Protein AF-A0A7K3GM81-F1 (afdb_monomer)

Sequence (355 aa):
MLLASPMRELDQLVAGSDPLDAARDAPRLPALNRAGDIAGLERLARTWHGRVAANVRDTVTAGAALRDLGFALASLERHGVDLRRVPGAEETLLRLGALTGEVPRDSVYTYALRNPENAVRSFTELPEEALFIREVRTAGVALRPAVDALLEALPLTAEDPGLPELLAEATRGFTVFAQSLLAVKRAITPQTFSGELRPYFPPMTVGGQVLYAPGGAQMTPLLVDILLIRPEPGDQAEEWYEGYLRENLPYLPAAYRAASDRARRHRPLLPRLVDEATAHSPVRPTAGRALAGLRSLMRELLRFRLPHLQLAKANMNIRPDGSLGSGGYTTDSLDHLAELTLARHRLLSGATTEK

Nearest PDB structures (foldseek):
  2x68-assembly1_A  TM=9.213E-01  e=4.212E-21  Pseudomonas fluorescens
  2v7i-assembly1_A  TM=9.265E-01  e=5.182E-20  Pseudomonas fluorescens
  2x66-assembly1_A  TM=9.133E-01  e=1.818E-19  Pseudomonas fluorescens
  2nwb-assembly1_B  TM=8.252E-01  e=4.527E-10  Shewanella oneidensis MR-1
  2nwb-assembly1_A-2  TM=7.356E-01  e=2.693E-10  Shewanella oneidensis MR-1

Solvent-accessible surface area (backbone atoms only — not com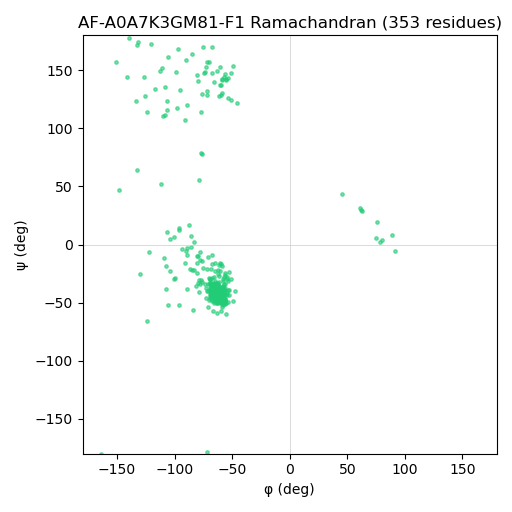parable to full-atom values): 18556 Å² total; per-residue (Å²): 135,77,52,39,64,63,51,49,51,52,30,49,51,14,25,75,37,61,52,45,64,42,70,82,55,40,80,50,43,20,59,34,55,75,67,64,35,59,71,56,42,51,52,51,39,46,56,38,55,70,30,41,83,82,47,47,84,46,43,45,34,21,44,23,44,32,27,57,50,27,58,36,37,28,49,34,43,51,74,74,36,63,54,71,79,38,82,68,43,56,64,46,30,48,52,31,12,64,53,48,55,36,54,52,54,39,35,48,50,31,60,22,56,27,33,28,89,94,56,60,68,49,73,56,88,49,68,59,56,59,47,46,35,49,33,51,25,55,22,57,60,37,38,30,57,15,48,35,26,51,62,66,42,64,86,56,56,29,60,42,84,62,46,36,58,30,35,46,45,27,27,55,13,36,44,49,31,24,50,28,52,53,52,45,64,73,70,46,49,48,64,53,42,55,68,68,49,48,51,57,29,48,65,45,76,48,95,91,38,84,41,54,21,47,28,80,72,42,38,72,66,54,56,48,39,52,44,34,61,47,69,52,97,89,39,93,58,32,70,61,50,55,51,55,44,69,71,30,47,58,59,31,55,53,72,57,42,56,48,44,63,57,41,69,76,47,80,29,43,50,66,51,36,49,52,58,24,61,74,38,88,75,45,46,74,52,19,45,45,32,53,52,24,51,52,53,32,50,49,31,50,48,60,30,48,55,56,47,44,53,51,51,47,56,34,50,74,79,46,66,88,89,60,60,46,36,60,69,39,58,65,62,66,48,49,54,53,43,52,47,52,51,51,52,50,50,56,56,65,68,64,65,75,75,134

Structure (mmCIF, N/CA/C/O backbone):
data_AF-A0A7K3GM81-F1
#
_entry.id   AF-A0A7K3GM81-F1
#
loop_
_atom_site.group_PDB
_atom_site.id
_atom_site.type_symbol
_atom_site.label_atom_id
_atom_site.label_alt_id
_atom_site.label_comp_id
_atom_site.label_asym_id
_atom_site.label_entity_id
_atom_site.label_seq_id
_atom_site.pd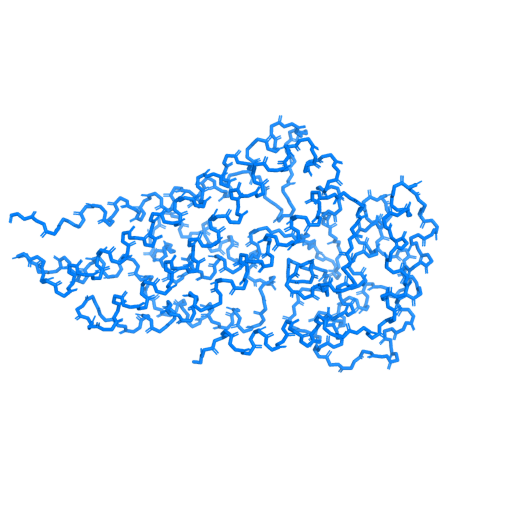bx_PDB_ins_code
_atom_site.Cartn_x
_atom_site.Cartn_y
_atom_site.Cartn_z
_atom_site.occupancy
_atom_site.B_iso_or_equiv
_atom_site.auth_seq_id
_atom_site.auth_comp_id
_atom_site.auth_asym_id
_atom_site.auth_atom_id
_atom_site.pdbx_PDB_model_num
ATOM 1 N N . MET A 1 1 ? 2.510 -9.221 19.943 1.00 66.38 1 MET A N 1
ATOM 2 C CA . MET A 1 1 ? 3.788 -8.892 19.286 1.00 66.38 1 MET A CA 1
ATOM 3 C C . MET A 1 1 ? 3.623 -7.573 18.558 1.00 66.38 1 MET A C 1
ATOM 5 O O . MET A 1 1 ? 2.648 -7.446 17.818 1.00 66.38 1 MET A O 1
ATOM 9 N N . LEU A 1 2 ? 4.511 -6.621 18.842 1.00 86.12 2 LEU A N 1
ATOM 10 C CA . LEU A 1 2 ? 4.605 -5.330 18.160 1.00 86.12 2 LEU A CA 1
ATOM 11 C C . LEU A 1 2 ? 5.343 -5.519 16.832 1.00 86.12 2 LEU A C 1
ATOM 13 O O . LEU A 1 2 ? 6.277 -6.318 16.750 1.00 86.12 2 LEU A O 1
ATOM 17 N N . LEU A 1 3 ? 4.894 -4.834 15.791 1.00 91.50 3 LEU A N 1
ATOM 18 C CA . LEU A 1 3 ? 5.327 -5.014 14.410 1.00 91.50 3 LEU A CA 1
ATOM 19 C C . LEU A 1 3 ? 6.262 -3.892 13.962 1.00 91.50 3 LEU A C 1
ATOM 21 O O . LEU A 1 3 ? 7.038 -4.093 13.031 1.00 91.50 3 LEU A O 1
ATOM 25 N N . ALA A 1 4 ? 6.225 -2.721 14.601 1.00 89.25 4 ALA A N 1
ATOM 26 C CA . ALA A 1 4 ? 6.935 -1.541 14.127 1.00 89.25 4 ALA A CA 1
ATOM 27 C C . ALA A 1 4 ? 8.455 -1.733 14.071 1.00 89.25 4 ALA A C 1
ATOM 29 O O . ALA A 1 4 ? 9.073 -1.354 13.074 1.00 89.25 4 ALA A O 1
ATOM 30 N N . SER A 1 5 ? 9.049 -2.332 15.108 1.00 93.12 5 SER A N 1
ATOM 31 C CA . SER A 1 5 ? 10.491 -2.606 15.167 1.00 93.12 5 SER A CA 1
ATOM 32 C C . SER A 1 5 ? 10.939 -3.648 14.132 1.00 93.12 5 SER A C 1
ATOM 34 O O . SER A 1 5 ? 11.756 -3.291 13.283 1.00 93.12 5 SER A O 1
ATOM 36 N N . PRO A 1 6 ? 10.389 -4.883 14.101 1.00 93.62 6 PRO A N 1
ATOM 37 C CA . PRO A 1 6 ? 10.821 -5.883 13.121 1.00 93.62 6 PRO A CA 1
ATOM 38 C C . PRO A 1 6 ? 10.542 -5.459 11.671 1.00 93.62 6 PRO A C 1
ATOM 40 O O . PRO A 1 6 ? 11.342 -5.742 10.786 1.00 93.62 6 PRO A O 1
ATOM 43 N N . MET A 1 7 ? 9.454 -4.722 11.407 1.00 94.88 7 MET A N 1
ATOM 44 C CA . MET A 1 7 ? 9.199 -4.183 10.065 1.00 94.88 7 MET A CA 1
ATOM 45 C C . MET A 1 7 ? 10.192 -3.091 9.673 1.00 94.88 7 MET A C 1
ATOM 47 O O . MET A 1 7 ? 10.605 -3.025 8.518 1.00 94.88 7 MET A O 1
ATOM 51 N N . ARG A 1 8 ? 10.591 -2.231 10.618 1.00 95.50 8 ARG A N 1
ATOM 52 C CA . ARG A 1 8 ? 11.634 -1.228 10.375 1.00 95.50 8 ARG A CA 1
ATOM 53 C C . ARG A 1 8 ? 12.959 -1.896 10.037 1.00 95.50 8 ARG A C 1
ATOM 55 O O . ARG A 1 8 ? 13.584 -1.491 9.064 1.00 95.50 8 ARG A O 1
ATOM 62 N N . GLU A 1 9 ? 13.350 -2.886 10.827 1.00 97.12 9 GLU A N 1
ATOM 63 C CA . GLU A 1 9 ? 14.587 -3.633 10.628 1.00 97.12 9 GLU A CA 1
ATOM 64 C C . GLU A 1 9 ? 14.595 -4.330 9.265 1.00 97.12 9 GLU A C 1
ATOM 66 O O . GLU A 1 9 ? 15.518 -4.115 8.483 1.00 97.12 9 GLU A O 1
ATOM 71 N N . LEU A 1 10 ? 13.532 -5.069 8.923 1.00 96.50 10 LEU A N 1
ATOM 72 C CA . LEU A 1 10 ? 13.406 -5.711 7.613 1.00 96.50 10 LEU A CA 1
ATOM 73 C C . LEU A 1 10 ? 13.523 -4.697 6.470 1.00 96.50 10 LEU A C 1
ATOM 75 O O . LEU A 1 10 ? 14.288 -4.916 5.531 1.00 96.50 10 LEU A O 1
ATOM 79 N N . ASP A 1 11 ? 12.790 -3.584 6.542 1.00 97.31 11 ASP A N 1
ATOM 80 C CA . ASP A 1 11 ? 12.798 -2.598 5.464 1.00 97.31 11 ASP A CA 1
ATOM 81 C C . ASP A 1 11 ? 14.179 -1.937 5.301 1.00 97.31 11 ASP A C 1
ATOM 83 O O . ASP A 1 11 ? 14.624 -1.727 4.173 1.00 97.31 11 ASP A O 1
ATOM 87 N N . GLN A 1 12 ? 14.888 -1.675 6.405 1.00 97.69 12 GLN A N 1
ATOM 88 C CA . GLN A 1 12 ? 16.253 -1.138 6.392 1.00 97.69 12 GLN A CA 1
ATOM 89 C C . GLN A 1 12 ? 17.271 -2.143 5.846 1.00 97.69 12 GLN A C 1
ATOM 91 O O . GLN A 1 12 ? 18.110 -1.769 5.027 1.00 97.69 12 GLN A O 1
ATOM 96 N N . LEU A 1 13 ? 17.183 -3.411 6.254 1.00 98.44 13 LEU A N 1
ATOM 97 C CA . LEU A 1 13 ? 18.054 -4.475 5.755 1.00 98.44 13 LEU A CA 1
ATOM 98 C C . LEU A 1 13 ? 17.871 -4.680 4.248 1.00 98.44 13 LEU A C 1
ATOM 100 O O . LEU A 1 13 ? 18.857 -4.770 3.519 1.00 98.44 13 LEU A O 1
ATOM 104 N N . VAL A 1 14 ? 16.626 -4.698 3.759 1.00 98.62 14 VAL A N 1
ATOM 105 C CA . VAL A 1 14 ? 16.347 -4.820 2.319 1.00 98.62 14 VAL A CA 1
ATOM 106 C C . VAL A 1 14 ? 16.820 -3.579 1.559 1.00 98.62 14 VAL A C 1
ATOM 108 O O . VAL A 1 14 ? 17.441 -3.707 0.502 1.00 98.62 14 VAL A O 1
ATOM 111 N N . ALA A 1 15 ? 16.569 -2.375 2.083 1.00 98.38 15 ALA A N 1
ATOM 112 C CA . ALA A 1 15 ? 17.038 -1.136 1.463 1.00 98.38 15 ALA A CA 1
ATOM 113 C C . ALA A 1 15 ? 18.571 -1.081 1.367 1.00 98.38 15 ALA A C 1
ATOM 115 O O . ALA A 1 15 ? 19.095 -0.654 0.343 1.00 98.38 15 ALA A O 1
ATOM 116 N N . GLY A 1 16 ? 19.283 -1.554 2.395 1.00 98.06 16 GLY A N 1
ATOM 117 C CA . GLY A 1 16 ? 20.746 -1.615 2.429 1.00 98.06 16 GLY A CA 1
ATOM 118 C C . GLY A 1 16 ? 21.369 -2.774 1.641 1.00 98.06 16 GLY A C 1
ATOM 119 O O . GLY A 1 16 ? 22.590 -2.830 1.520 1.00 98.06 16 GLY A O 1
ATOM 120 N N . SER A 1 17 ? 20.564 -3.697 1.108 1.00 98.44 17 SER A N 1
ATOM 121 C CA . SER A 1 17 ? 21.042 -4.855 0.350 1.00 98.44 17 SER A CA 1
ATOM 122 C C . SER A 1 17 ? 21.019 -4.588 -1.160 1.00 98.44 17 SER A C 1
ATOM 124 O O . SER A 1 17 ? 20.021 -4.113 -1.714 1.00 98.44 17 SER A O 1
ATOM 126 N N . ASP A 1 18 ? 22.119 -4.928 -1.839 1.00 98.50 18 ASP A N 1
ATOM 127 C CA . ASP A 1 18 ? 22.263 -4.839 -3.298 1.00 98.50 18 ASP A CA 1
ATOM 128 C C . ASP A 1 18 ? 22.870 -6.129 -3.892 1.00 98.50 18 ASP A C 1
ATOM 130 O O . ASP A 1 18 ? 23.980 -6.126 -4.430 1.00 98.50 18 ASP A O 1
ATOM 134 N N . PRO A 1 19 ? 22.170 -7.276 -3.785 1.00 98.50 19 PRO A N 1
ATOM 135 C CA . PRO A 1 19 ? 22.706 -8.573 -4.204 1.00 98.50 19 PRO A CA 1
ATOM 136 C C . PRO A 1 19 ? 22.893 -8.668 -5.722 1.00 98.50 19 PRO A C 1
ATOM 138 O O . PRO A 1 19 ? 23.588 -9.561 -6.209 1.00 98.50 19 PRO A O 1
ATOM 141 N N . LEU A 1 20 ? 22.265 -7.772 -6.484 1.00 98.38 20 LEU A N 1
ATOM 142 C CA . LEU A 1 20 ? 22.356 -7.741 -7.936 1.00 98.38 20 LEU A CA 1
ATOM 143 C C . LEU A 1 20 ? 23.335 -6.677 -8.430 1.00 98.38 20 LEU A C 1
ATOM 145 O O . LEU A 1 20 ? 23.398 -6.505 -9.643 1.00 98.38 20 LEU A O 1
ATOM 149 N N . ASP A 1 21 ? 24.084 -5.987 -7.553 1.00 97.38 21 ASP A N 1
ATOM 150 C CA . ASP A 1 21 ? 24.961 -4.853 -7.912 1.00 97.38 21 ASP A CA 1
ATOM 151 C C . ASP A 1 21 ? 24.232 -3.882 -8.867 1.00 97.38 21 ASP A C 1
ATOM 153 O O . ASP A 1 21 ? 24.718 -3.481 -9.929 1.00 97.38 21 ASP A O 1
ATOM 157 N N . ALA A 1 22 ? 22.968 -3.614 -8.536 1.00 97.12 22 ALA A N 1
ATOM 158 C CA . ALA A 1 22 ? 22.058 -2.828 -9.342 1.00 97.12 22 ALA A CA 1
ATOM 159 C C . ALA A 1 22 ? 22.260 -1.332 -9.103 1.00 97.12 22 ALA A C 1
ATOM 161 O O . ALA A 1 22 ? 21.970 -0.560 -10.009 1.00 97.12 22 ALA A O 1
ATOM 162 N N . ALA A 1 23 ? 22.829 -0.898 -7.971 1.00 96.81 23 ALA A N 1
ATOM 163 C CA . ALA A 1 23 ? 23.124 0.517 -7.724 1.00 96.81 23 ALA A CA 1
ATOM 164 C C . ALA A 1 23 ? 24.052 1.109 -8.796 1.00 96.81 23 ALA A C 1
ATOM 166 O O . ALA A 1 23 ? 23.924 2.280 -9.147 1.00 96.81 23 ALA A O 1
ATOM 167 N N . ARG A 1 24 ? 24.941 0.283 -9.359 1.00 95.50 24 ARG A N 1
ATOM 168 C CA . ARG A 1 24 ? 25.845 0.674 -10.442 1.00 95.50 24 ARG A CA 1
ATOM 169 C C . ARG A 1 24 ? 25.115 1.023 -11.740 1.00 95.50 24 ARG A C 1
ATOM 171 O O . ARG A 1 24 ? 25.518 1.946 -12.440 1.00 95.50 24 ARG A O 1
ATOM 178 N N . ASP A 1 25 ? 24.071 0.271 -12.080 1.00 94.44 25 ASP A N 1
ATOM 179 C CA . ASP A 1 25 ? 23.397 0.357 -13.380 1.00 94.44 25 ASP A CA 1
ATOM 180 C C . ASP A 1 25 ? 22.004 1.019 -13.307 1.00 94.44 25 ASP A C 1
ATOM 182 O O . ASP A 1 25 ? 21.510 1.510 -14.321 1.00 94.44 25 ASP A O 1
ATOM 186 N N . ALA A 1 26 ? 21.385 1.099 -12.124 1.00 94.56 26 ALA A N 1
ATOM 187 C CA . ALA A 1 26 ? 20.057 1.677 -11.902 1.00 94.56 26 ALA A CA 1
ATOM 188 C C . ALA A 1 26 ? 19.910 3.130 -12.392 1.00 94.56 26 ALA A C 1
ATOM 190 O O . ALA A 1 26 ? 18.871 3.421 -12.987 1.00 94.56 26 ALA A O 1
ATOM 191 N N . PRO A 1 27 ? 20.917 4.026 -12.272 1.00 96.12 27 PRO A N 1
ATOM 192 C CA . PRO A 1 27 ? 20.822 5.382 -12.825 1.00 96.12 27 PRO A CA 1
ATOM 193 C C . PRO A 1 27 ? 20.604 5.434 -14.345 1.00 96.12 27 PRO A C 1
ATOM 195 O O . PRO A 1 27 ? 20.202 6.463 -14.876 1.00 96.12 27 PRO A O 1
ATOM 198 N N . ARG A 1 28 ? 20.856 4.336 -15.068 1.00 96.81 28 ARG A N 1
ATOM 199 C CA . ARG A 1 28 ? 20.640 4.252 -16.520 1.00 96.81 28 ARG A CA 1
ATOM 200 C C . ARG A 1 28 ? 19.177 3.985 -16.874 1.00 96.81 28 ARG A C 1
ATOM 202 O O . ARG A 1 28 ? 18.766 4.311 -17.986 1.00 96.81 28 ARG A O 1
ATOM 209 N N . LEU A 1 29 ? 18.407 3.385 -15.961 1.00 98.00 29 LEU A N 1
ATOM 210 C CA . LEU A 1 29 ? 17.037 2.933 -16.213 1.00 98.00 29 LEU A CA 1
ATOM 211 C C . LEU A 1 29 ? 16.120 4.071 -16.704 1.00 98.00 29 LEU A C 1
ATOM 213 O O . LEU A 1 29 ? 15.495 3.886 -17.749 1.00 98.00 29 LEU A O 1
ATOM 217 N N . PRO A 1 30 ? 16.098 5.265 -16.076 1.00 98.56 30 PRO A N 1
ATOM 218 C CA . PRO A 1 30 ? 15.291 6.378 -16.570 1.00 98.56 30 PRO A CA 1
ATOM 219 C C . PRO A 1 30 ? 15.600 6.818 -18.003 1.00 98.56 30 PRO A C 1
ATOM 221 O O . PRO A 1 30 ? 14.687 7.082 -18.788 1.00 98.56 30 PRO A O 1
ATOM 224 N N . ALA A 1 31 ? 16.881 6.866 -18.375 1.00 98.38 31 ALA A N 1
ATOM 225 C CA . ALA A 1 31 ? 17.292 7.258 -19.719 1.00 98.38 31 ALA A CA 1
ATOM 226 C C . ALA A 1 31 ? 16.869 6.221 -20.771 1.00 98.38 31 ALA A C 1
ATOM 228 O O . ALA A 1 31 ? 16.369 6.600 -21.831 1.00 98.38 31 ALA A O 1
ATOM 229 N N . LEU A 1 32 ? 17.011 4.925 -20.462 1.00 98.69 32 LEU A N 1
ATOM 230 C CA . LEU A 1 32 ? 16.528 3.832 -21.317 1.00 98.69 32 LEU A CA 1
ATOM 231 C C . LEU A 1 32 ? 15.012 3.915 -21.516 1.00 98.69 32 LEU A C 1
ATOM 233 O O . LEU A 1 32 ? 14.513 3.789 -22.633 1.00 98.69 32 LEU A O 1
ATOM 237 N N . ASN A 1 33 ? 14.293 4.190 -20.431 1.00 98.75 33 ASN A N 1
ATOM 238 C CA . ASN A 1 33 ? 12.849 4.330 -20.420 1.00 98.75 33 ASN A CA 1
ATOM 239 C C . ASN A 1 33 ? 12.350 5.501 -21.265 1.00 98.75 33 ASN A C 1
ATOM 241 O O . ASN A 1 33 ? 11.463 5.320 -22.098 1.00 98.75 33 ASN A O 1
ATOM 245 N N . ARG A 1 34 ? 12.958 6.681 -21.111 1.00 98.25 34 ARG A N 1
ATOM 246 C CA . ARG A 1 34 ? 12.650 7.855 -21.938 1.00 98.25 34 ARG A CA 1
ATOM 247 C C . ARG A 1 34 ? 12.912 7.598 -23.424 1.00 98.25 34 ARG A C 1
ATOM 249 O O . ARG A 1 34 ? 12.152 8.074 -24.259 1.00 98.25 34 ARG A O 1
ATOM 256 N N . ALA A 1 35 ? 13.976 6.866 -23.749 1.00 98.19 35 ALA A N 1
ATOM 257 C CA . ALA A 1 35 ? 14.335 6.549 -25.129 1.00 98.19 35 ALA A CA 1
ATOM 258 C C . ALA A 1 35 ? 13.489 5.421 -25.748 1.00 98.19 35 ALA A C 1
ATOM 260 O O . ALA A 1 35 ? 13.563 5.215 -26.957 1.00 98.19 35 ALA A O 1
ATOM 261 N N . GLY A 1 36 ? 12.728 4.667 -24.945 1.00 97.88 36 GLY A N 1
ATOM 262 C CA . GLY A 1 36 ? 12.087 3.434 -25.410 1.00 97.88 36 GLY A CA 1
ATOM 263 C C . GLY A 1 36 ? 13.097 2.370 -25.855 1.00 97.88 36 GLY A C 1
ATOM 264 O O . GLY A 1 36 ? 12.798 1.576 -26.746 1.00 97.88 36 GLY A O 1
ATOM 265 N N . ASP A 1 37 ? 14.305 2.354 -25.274 1.00 98.69 37 ASP A N 1
ATOM 266 C CA . ASP A 1 37 ? 15.362 1.399 -25.634 1.00 98.69 37 ASP A CA 1
ATOM 267 C C . ASP A 1 37 ? 15.074 0.016 -25.031 1.00 98.69 37 ASP A C 1
ATOM 269 O O . ASP A 1 37 ? 15.668 -0.397 -24.032 1.00 98.69 37 ASP A O 1
ATOM 273 N N . ILE A 1 38 ? 14.151 -0.713 -25.664 1.00 98.50 38 ILE A N 1
ATOM 274 C CA . ILE A 1 38 ? 13.762 -2.079 -25.290 1.00 98.50 38 ILE A CA 1
ATOM 275 C C . ILE A 1 38 ? 14.988 -2.992 -25.193 1.00 98.50 38 ILE A C 1
ATOM 277 O O . ILE A 1 38 ? 15.129 -3.741 -24.229 1.00 98.50 38 ILE A O 1
ATOM 281 N N . ALA A 1 39 ? 15.915 -2.911 -26.151 1.00 98.25 39 ALA A N 1
ATOM 282 C CA . ALA A 1 39 ? 17.101 -3.759 -26.153 1.00 98.25 39 ALA A CA 1
ATOM 283 C C . ALA A 1 39 ? 18.017 -3.446 -24.955 1.00 98.25 39 ALA A C 1
ATOM 285 O O . ALA A 1 39 ? 18.610 -4.350 -24.363 1.00 98.25 39 ALA A O 1
ATOM 286 N N . GLY A 1 40 ? 18.142 -2.173 -24.580 1.00 98.44 40 GLY A N 1
ATOM 287 C CA . GLY A 1 40 ? 18.838 -1.737 -23.373 1.00 98.44 40 GLY A CA 1
ATOM 288 C C . GLY A 1 40 ? 18.175 -2.226 -22.091 1.00 98.44 40 GLY A C 1
ATOM 289 O O . GLY A 1 40 ? 18.875 -2.742 -21.216 1.00 98.44 40 GLY A O 1
ATOM 290 N N . LEU A 1 41 ? 16.848 -2.133 -22.003 1.00 98.56 41 LEU A N 1
ATOM 291 C CA . LEU A 1 41 ? 16.067 -2.635 -20.871 1.00 98.56 41 LEU A CA 1
ATOM 292 C C . LEU A 1 41 ? 16.199 -4.157 -20.719 1.00 98.56 41 LEU A C 1
ATOM 294 O O . LEU A 1 41 ? 16.468 -4.638 -19.620 1.00 98.56 41 LEU A O 1
ATOM 298 N N . GLU A 1 42 ? 16.113 -4.919 -21.813 1.00 98.38 42 GLU A N 1
ATOM 299 C CA . GLU A 1 42 ? 16.309 -6.373 -21.789 1.00 98.38 42 GLU A CA 1
ATOM 300 C C . GLU A 1 42 ? 17.730 -6.747 -21.346 1.00 98.38 42 GLU A C 1
ATOM 302 O O . GLU A 1 42 ? 17.906 -7.660 -20.536 1.00 98.38 42 GLU A O 1
ATOM 307 N N . ARG A 1 43 ? 18.761 -6.042 -21.839 1.00 98.25 43 ARG A N 1
ATOM 308 C CA . ARG A 1 43 ? 20.154 -6.257 -21.403 1.00 98.25 43 ARG A CA 1
ATOM 309 C C . ARG A 1 43 ? 20.326 -5.979 -19.913 1.00 98.25 43 ARG A C 1
ATOM 311 O O . ARG A 1 43 ? 21.010 -6.747 -19.232 1.00 98.25 43 ARG A O 1
ATOM 318 N N . LEU A 1 44 ? 19.716 -4.908 -19.405 1.00 98.25 44 LEU A N 1
ATOM 319 C CA . LEU A 1 44 ? 19.750 -4.565 -17.986 1.00 98.25 44 LEU A CA 1
ATOM 320 C C . LEU A 1 44 ? 19.059 -5.647 -17.144 1.00 98.25 44 LEU A C 1
ATOM 322 O O . LEU A 1 44 ? 19.671 -6.186 -16.222 1.00 98.25 44 LEU A O 1
ATOM 326 N N . ALA A 1 45 ? 17.840 -6.038 -17.523 1.00 98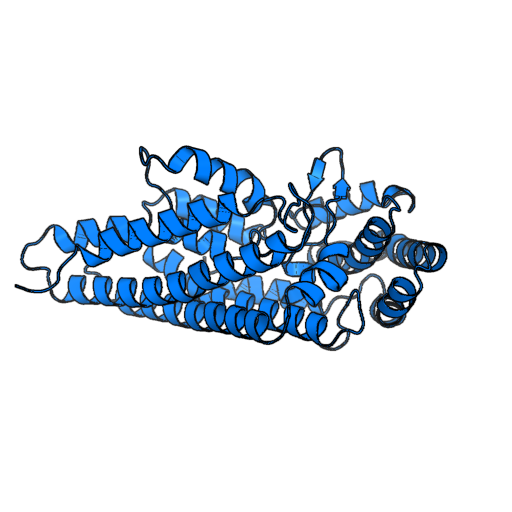.38 45 ALA A N 1
ATOM 327 C CA . ALA A 1 45 ? 17.072 -7.074 -16.841 1.00 98.38 45 ALA A CA 1
ATOM 328 C C . ALA A 1 45 ? 17.813 -8.422 -16.814 1.00 98.38 45 ALA A C 1
ATOM 330 O O . ALA A 1 45 ? 17.916 -9.042 -15.759 1.00 98.38 45 ALA A O 1
ATOM 331 N N . ARG A 1 46 ? 18.407 -8.847 -17.940 1.00 98.38 46 ARG A N 1
ATOM 332 C CA . ARG A 1 46 ? 19.234 -10.068 -18.025 1.00 98.38 46 ARG A CA 1
ATOM 333 C C . ARG A 1 46 ? 20.484 -9.991 -17.150 1.00 98.38 46 ARG A C 1
ATOM 335 O O . ARG A 1 46 ? 20.855 -10.985 -16.535 1.00 98.38 46 ARG A O 1
ATOM 342 N N . THR A 1 47 ? 21.124 -8.823 -17.078 1.00 98.06 47 THR A N 1
ATOM 343 C CA . THR A 1 47 ? 22.312 -8.613 -16.235 1.00 98.06 47 THR A CA 1
ATOM 344 C C . THR A 1 47 ? 21.975 -8.800 -14.758 1.00 98.06 47 THR A C 1
ATOM 346 O O . THR A 1 47 ? 22.685 -9.513 -14.051 1.00 98.06 47 THR A O 1
ATOM 349 N N . TRP A 1 48 ? 20.881 -8.195 -14.291 1.00 98.31 48 TRP A N 1
ATOM 350 C CA . TRP A 1 48 ? 20.425 -8.338 -12.907 1.00 98.31 48 TRP A CA 1
ATOM 351 C C . TRP A 1 48 ? 19.918 -9.751 -12.621 1.00 98.31 48 TRP A C 1
ATOM 353 O O . TRP A 1 48 ? 20.315 -10.354 -11.626 1.00 98.31 48 TRP A O 1
ATOM 363 N N . HIS A 1 49 ? 19.123 -10.326 -13.524 1.00 98.56 49 HIS A N 1
ATOM 364 C CA . HIS A 1 49 ? 18.617 -11.696 -13.413 1.00 98.56 49 HIS A CA 1
ATOM 365 C C . HIS A 1 49 ? 19.750 -12.724 -13.294 1.00 98.56 49 HIS A C 1
ATOM 367 O O . HIS A 1 49 ? 19.726 -13.562 -12.391 1.00 98.56 49 HIS A O 1
ATOM 373 N N . GLY A 1 50 ? 20.803 -12.595 -14.107 1.00 98.12 50 GLY A N 1
ATOM 374 C CA . GLY A 1 50 ? 21.958 -13.498 -14.093 1.00 98.12 50 GLY A CA 1
ATOM 375 C C . GLY A 1 50 ? 22.731 -13.541 -12.768 1.00 98.12 50 GLY A C 1
ATOM 376 O O . GLY A 1 50 ? 23.486 -14.482 -12.532 1.00 98.12 50 GLY A O 1
ATOM 377 N N . ARG A 1 51 ? 22.535 -12.563 -11.873 1.00 98.31 51 ARG A N 1
ATOM 378 C CA . ARG A 1 51 ? 23.185 -12.499 -10.548 1.00 98.31 51 ARG A CA 1
ATOM 379 C C . ARG A 1 51 ? 22.373 -13.174 -9.443 1.00 98.31 51 ARG A C 1
ATOM 381 O O . ARG A 1 51 ? 22.916 -13.487 -8.384 1.00 98.31 51 ARG A O 1
ATOM 388 N N . VAL A 1 52 ? 21.090 -13.449 -9.682 1.00 98.38 52 VAL A N 1
ATOM 389 C CA . VAL A 1 52 ? 20.166 -13.943 -8.650 1.00 98.38 52 VAL A CA 1
ATOM 390 C C . VAL A 1 52 ? 20.601 -15.294 -8.086 1.00 98.38 52 VAL A C 1
ATOM 392 O O . VAL A 1 52 ? 20.626 -15.475 -6.869 1.00 98.38 52 VAL A O 1
ATOM 395 N N . ALA A 1 53 ? 20.958 -16.249 -8.949 1.00 97.44 53 ALA A N 1
ATOM 396 C CA . ALA A 1 53 ? 21.284 -17.614 -8.526 1.00 97.44 53 ALA A CA 1
ATOM 397 C C . ALA A 1 53 ? 22.502 -17.676 -7.586 1.00 97.44 53 ALA A C 1
ATOM 399 O O . ALA A 1 53 ? 22.539 -18.493 -6.662 1.00 97.44 53 ALA A O 1
ATOM 400 N N . ALA A 1 54 ? 23.487 -16.802 -7.803 1.00 97.62 54 ALA A N 1
ATOM 401 C CA . ALA A 1 54 ? 24.693 -16.737 -6.987 1.00 97.62 54 ALA A CA 1
ATOM 402 C C . ALA A 1 54 ? 24.450 -16.011 -5.654 1.00 97.62 54 ALA A C 1
ATOM 404 O O . ALA A 1 54 ? 24.914 -16.487 -4.613 1.00 97.62 54 ALA A O 1
ATOM 405 N N . ASN A 1 55 ? 23.686 -14.913 -5.683 1.00 98.31 55 ASN A N 1
ATOM 406 C CA . ASN A 1 55 ? 23.706 -13.904 -4.621 1.00 98.31 55 ASN A CA 1
ATOM 407 C C . ASN A 1 55 ? 22.441 -13.859 -3.748 1.00 98.31 55 ASN A C 1
ATOM 409 O O . ASN A 1 55 ? 22.454 -13.205 -2.710 1.00 98.31 55 ASN A O 1
ATOM 413 N N . VAL A 1 56 ? 21.354 -14.539 -4.134 1.00 98.38 56 VAL A N 1
ATOM 414 C CA . VAL A 1 56 ? 20.081 -14.497 -3.394 1.00 98.38 56 VAL A CA 1
ATOM 415 C C . VAL A 1 56 ? 19.824 -15.796 -2.638 1.00 98.38 56 VAL A C 1
ATOM 417 O O . VAL A 1 56 ? 19.630 -16.864 -3.240 1.00 98.38 56 VAL A O 1
ATOM 420 N N . ARG A 1 57 ? 19.796 -15.691 -1.305 1.00 96.69 57 ARG A N 1
ATOM 421 C CA . ARG A 1 57 ? 19.758 -16.838 -0.381 1.00 96.69 57 ARG A CA 1
ATOM 422 C C . ARG A 1 57 ? 18.671 -16.750 0.686 1.00 96.69 57 ARG A C 1
ATOM 424 O O . ARG A 1 57 ? 18.233 -17.791 1.161 1.00 96.69 57 ARG A O 1
ATOM 431 N N . ASP A 1 58 ? 18.236 -15.550 1.041 1.00 97.75 58 ASP A N 1
ATOM 432 C CA . ASP A 1 58 ? 17.353 -15.294 2.177 1.00 97.75 58 ASP A CA 1
ATOM 433 C C . ASP A 1 58 ? 16.293 -14.235 1.843 1.00 97.75 58 ASP A C 1
ATOM 435 O O . ASP A 1 58 ? 16.268 -13.672 0.748 1.00 97.75 58 ASP A O 1
ATOM 439 N N . THR A 1 59 ? 15.403 -13.961 2.796 1.00 97.56 59 THR A N 1
ATOM 440 C CA . THR A 1 59 ? 14.328 -12.970 2.662 1.00 97.56 59 THR A CA 1
ATOM 441 C C . THR A 1 59 ? 14.845 -11.562 2.347 1.00 97.56 59 THR A C 1
ATOM 443 O O . THR A 1 59 ? 14.215 -10.848 1.569 1.00 97.56 59 THR A O 1
ATOM 446 N N . VAL A 1 60 ? 15.991 -11.154 2.905 1.00 98.50 60 VAL A N 1
ATOM 447 C CA . VAL A 1 60 ? 16.542 -9.800 2.718 1.00 98.50 60 VAL A CA 1
ATOM 448 C C . VAL A 1 60 ? 17.057 -9.624 1.292 1.00 98.50 60 VAL A C 1
ATOM 450 O O . VAL A 1 60 ? 16.633 -8.715 0.574 1.00 98.50 60 VAL A O 1
ATOM 453 N N . THR A 1 61 ? 17.930 -10.532 0.855 1.00 98.75 61 THR A N 1
ATOM 454 C CA . THR A 1 61 ? 18.480 -10.536 -0.505 1.00 98.75 61 THR A CA 1
ATOM 455 C C . THR A 1 61 ? 17.392 -10.788 -1.550 1.00 98.75 61 THR A C 1
ATOM 457 O O . THR A 1 61 ? 17.426 -10.191 -2.626 1.00 98.75 61 THR A O 1
ATOM 460 N N . ALA A 1 62 ? 16.375 -11.597 -1.238 1.00 98.62 62 ALA A N 1
ATOM 461 C CA . ALA A 1 62 ? 15.239 -11.809 -2.131 1.00 98.62 62 ALA A CA 1
ATOM 462 C C . ALA A 1 62 ? 14.359 -10.559 -2.269 1.00 98.62 62 ALA A C 1
ATOM 464 O O . ALA A 1 62 ? 13.976 -10.213 -3.385 1.00 98.62 62 ALA A O 1
ATOM 465 N N . GLY A 1 63 ? 14.091 -9.840 -1.174 1.00 98.56 63 GLY A N 1
ATOM 466 C CA . GLY A 1 63 ? 13.356 -8.573 -1.214 1.00 98.56 63 GLY A CA 1
ATOM 467 C C . GLY A 1 63 ? 14.075 -7.500 -2.037 1.00 98.56 63 GLY A C 1
ATOM 468 O O . GLY A 1 63 ? 13.440 -6.788 -2.816 1.00 98.56 63 GLY A O 1
ATOM 469 N N . ALA A 1 64 ? 15.403 -7.420 -1.921 1.00 98.81 64 ALA A N 1
ATOM 470 C CA . ALA A 1 64 ? 16.211 -6.487 -2.705 1.00 98.81 64 ALA A CA 1
ATOM 471 C C . ALA A 1 64 ? 16.246 -6.874 -4.192 1.00 98.81 64 ALA A C 1
ATOM 473 O O . ALA A 1 64 ? 16.122 -6.012 -5.061 1.00 98.81 64 ALA A O 1
ATOM 474 N N . ALA A 1 65 ? 16.327 -8.172 -4.496 1.00 98.75 65 ALA A N 1
ATOM 475 C CA . ALA A 1 65 ? 16.243 -8.663 -5.866 1.00 98.75 65 ALA A CA 1
ATOM 476 C C . ALA A 1 65 ? 14.857 -8.429 -6.496 1.00 98.75 65 ALA A C 1
ATOM 478 O O . ALA A 1 65 ? 14.796 -8.040 -7.659 1.00 98.75 65 ALA A O 1
ATOM 479 N N . LEU A 1 66 ? 13.758 -8.606 -5.744 1.00 98.44 66 LEU A N 1
ATOM 480 C CA . LEU A 1 66 ? 12.401 -8.271 -6.207 1.00 98.44 66 LEU A CA 1
ATOM 481 C C . LEU A 1 66 ? 12.261 -6.786 -6.525 1.00 98.44 66 LEU A C 1
ATOM 483 O O . LEU A 1 66 ? 11.679 -6.451 -7.553 1.00 98.44 66 LEU A O 1
ATOM 487 N N . ARG A 1 67 ? 12.818 -5.904 -5.681 1.00 98.62 67 ARG A N 1
ATOM 488 C CA . ARG A 1 67 ? 12.877 -4.465 -5.966 1.00 98.62 67 ARG A CA 1
ATOM 489 C C . ARG A 1 67 ? 13.550 -4.224 -7.310 1.00 98.62 67 ARG A C 1
ATOM 491 O O . ARG A 1 67 ? 12.940 -3.645 -8.201 1.00 98.62 67 ARG A O 1
ATOM 498 N N . ASP A 1 68 ? 14.792 -4.667 -7.452 1.00 98.75 68 ASP A N 1
ATOM 499 C CA . ASP A 1 68 ? 15.621 -4.291 -8.595 1.00 98.75 68 ASP A CA 1
ATOM 500 C C . ASP A 1 68 ? 15.097 -4.909 -9.901 1.00 98.75 68 ASP A C 1
ATOM 502 O O . ASP A 1 68 ? 14.887 -4.195 -10.882 1.00 98.75 68 ASP A O 1
ATOM 506 N N . LEU A 1 69 ? 14.771 -6.207 -9.907 1.00 98.44 69 LEU A N 1
ATOM 507 C CA . LEU A 1 69 ? 14.147 -6.844 -11.071 1.00 98.44 69 LEU A CA 1
ATOM 508 C C . LEU A 1 69 ? 12.779 -6.251 -11.388 1.00 98.44 69 LEU A C 1
ATOM 510 O O . LEU A 1 69 ? 12.474 -6.052 -12.559 1.00 98.44 69 LEU A O 1
ATOM 514 N N . GLY A 1 70 ? 11.973 -5.939 -10.376 1.00 98.12 70 GLY A N 1
ATOM 515 C CA . GLY A 1 70 ? 10.654 -5.353 -10.567 1.00 98.12 70 GLY A CA 1
ATOM 516 C C . GLY A 1 70 ? 10.696 -4.045 -11.352 1.00 98.12 70 GLY A C 1
ATOM 517 O O . GLY A 1 70 ? 9.945 -3.896 -12.311 1.00 98.12 70 GLY A O 1
ATOM 518 N N . PHE A 1 71 ? 11.644 -3.151 -11.049 1.00 98.69 71 PHE A N 1
ATOM 519 C CA . PHE A 1 71 ? 11.849 -1.924 -11.828 1.00 98.69 71 PHE A CA 1
ATOM 520 C C . PHE A 1 71 ? 12.208 -2.203 -13.301 1.00 98.69 71 PHE A C 1
ATOM 522 O O . PHE A 1 71 ? 11.670 -1.561 -14.207 1.00 98.69 71 PHE A O 1
ATOM 529 N N . ALA A 1 72 ? 13.093 -3.167 -13.573 1.00 98.25 72 ALA A N 1
ATOM 530 C CA . ALA A 1 72 ? 13.472 -3.504 -14.948 1.00 98.25 72 ALA A CA 1
ATOM 531 C C . ALA A 1 72 ? 12.331 -4.184 -15.725 1.00 98.25 72 ALA A C 1
ATOM 533 O O . ALA A 1 72 ? 12.064 -3.826 -16.871 1.00 98.25 72 ALA A O 1
ATOM 534 N N . LEU A 1 73 ? 11.635 -5.138 -15.104 1.00 98.50 73 LEU A N 1
ATOM 535 C CA . LEU A 1 73 ? 10.555 -5.892 -15.740 1.00 98.50 73 LEU A CA 1
ATOM 536 C C . LEU A 1 73 ? 9.303 -5.027 -15.934 1.00 98.50 73 LEU A C 1
ATOM 538 O O . LEU A 1 73 ? 8.706 -5.071 -17.002 1.00 98.50 73 LEU A O 1
ATOM 542 N N . ALA A 1 74 ? 8.943 -4.169 -14.973 1.00 98.31 74 ALA A N 1
ATOM 543 C CA . ALA A 1 74 ? 7.826 -3.231 -15.136 1.00 98.31 74 ALA A CA 1
ATOM 544 C C . ALA A 1 74 ? 8.101 -2.194 -16.231 1.00 98.31 74 ALA A C 1
ATOM 546 O O . ALA A 1 74 ? 7.184 -1.780 -16.939 1.00 98.31 74 ALA A O 1
ATOM 547 N N . SER A 1 75 ? 9.370 -1.821 -16.415 1.00 98.56 75 SER A N 1
ATOM 548 C CA . SER A 1 75 ? 9.790 -0.986 -17.539 1.00 98.56 75 SER A CA 1
ATOM 549 C C . SER A 1 75 ? 9.585 -1.698 -18.879 1.00 98.56 75 SER A C 1
ATOM 551 O O . SER A 1 75 ? 9.043 -1.094 -19.797 1.00 98.56 75 SER A O 1
ATOM 553 N N . LEU A 1 76 ? 9.947 -2.981 -19.000 1.00 98.38 76 LEU A N 1
ATOM 554 C CA . LEU A 1 76 ? 9.669 -3.770 -20.210 1.00 98.38 76 LEU A CA 1
ATOM 555 C C . LEU A 1 76 ? 8.163 -3.857 -20.500 1.00 98.38 76 LEU A C 1
ATOM 557 O O . LEU A 1 76 ? 7.741 -3.545 -21.614 1.00 98.38 76 LEU A O 1
ATOM 561 N N . GLU A 1 77 ? 7.356 -4.171 -19.484 1.00 97.69 77 GLU A N 1
ATOM 562 C CA . GLU A 1 77 ? 5.896 -4.266 -19.605 1.00 97.69 77 GLU A CA 1
ATOM 563 C C . GLU A 1 77 ? 5.269 -2.939 -20.054 1.00 97.69 77 GLU A C 1
ATOM 565 O O . GLU A 1 77 ? 4.409 -2.923 -20.935 1.00 97.69 77 GLU A O 1
ATOM 570 N N . ARG A 1 78 ? 5.748 -1.797 -19.530 1.00 97.19 78 ARG A N 1
ATOM 571 C CA . ARG A 1 78 ? 5.322 -0.468 -20.005 1.00 97.19 78 ARG A CA 1
ATOM 572 C C . ARG A 1 78 ? 5.514 -0.317 -21.514 1.00 97.19 78 ARG A C 1
ATOM 574 O O . ARG A 1 78 ? 4.677 0.292 -22.175 1.00 97.19 78 ARG A O 1
ATOM 581 N N . HIS A 1 79 ? 6.624 -0.818 -22.051 1.00 97.94 79 HIS A N 1
ATOM 582 C CA . HIS A 1 79 ? 6.949 -0.736 -23.480 1.00 97.94 79 HIS A CA 1
ATOM 583 C C . HIS A 1 79 ? 6.371 -1.906 -24.294 1.00 97.94 79 HIS A C 1
ATOM 585 O O . HIS A 1 79 ? 6.790 -2.130 -25.428 1.00 97.94 79 HIS A O 1
ATOM 591 N N . GLY A 1 80 ? 5.397 -2.642 -23.744 1.00 96.75 80 GLY A N 1
ATOM 592 C CA . GLY A 1 80 ? 4.689 -3.722 -24.436 1.00 96.75 80 GLY A CA 1
ATOM 593 C C . GLY A 1 80 ? 5.496 -5.013 -24.567 1.00 96.75 80 GLY A C 1
ATOM 594 O O . GLY A 1 80 ? 5.200 -5.842 -25.430 1.00 96.75 80 GLY A O 1
ATOM 595 N N . VAL A 1 81 ? 6.530 -5.179 -23.742 1.00 97.50 81 VAL A N 1
ATOM 596 C CA . VAL A 1 81 ? 7.412 -6.344 -23.755 1.00 97.50 81 VAL A CA 1
ATOM 597 C C . VAL A 1 81 ? 7.167 -7.169 -22.503 1.00 97.50 81 VAL A C 1
ATOM 599 O O . VAL A 1 81 ? 7.529 -6.771 -21.401 1.00 97.50 81 VAL A O 1
ATOM 602 N N . ASP A 1 82 ? 6.579 -8.344 -22.702 1.00 96.31 82 ASP A N 1
ATOM 603 C CA . ASP A 1 82 ? 6.298 -9.284 -21.620 1.00 96.31 82 ASP A CA 1
ATOM 604 C C . ASP A 1 82 ? 7.586 -9.727 -20.906 1.00 96.31 82 ASP A C 1
ATOM 606 O O . ASP A 1 82 ? 8.588 -10.056 -21.556 1.00 96.31 82 ASP A O 1
ATOM 610 N N . LEU A 1 83 ? 7.543 -9.795 -19.571 1.00 94.62 83 LEU A N 1
ATOM 611 C CA . LEU A 1 83 ? 8.676 -10.179 -18.720 1.00 94.62 83 LEU A CA 1
ATOM 612 C C . LEU A 1 83 ? 9.361 -11.493 -19.139 1.00 94.62 83 LEU A C 1
ATOM 614 O O . LEU A 1 83 ? 10.573 -11.639 -18.963 1.00 94.62 83 LEU A O 1
ATOM 618 N N . ARG A 1 84 ? 8.624 -12.438 -19.744 1.00 95.12 84 ARG A N 1
ATOM 619 C CA . ARG A 1 84 ? 9.129 -13.752 -20.193 1.00 95.12 84 ARG A CA 1
ATOM 620 C C . ARG A 1 84 ? 10.117 -13.649 -21.356 1.00 95.12 84 ARG A C 1
ATOM 622 O O . ARG A 1 84 ? 10.788 -14.625 -21.690 1.00 95.12 84 ARG A O 1
ATOM 629 N N . ARG A 1 85 ? 10.276 -12.462 -21.954 1.00 95.31 85 ARG A N 1
ATOM 630 C CA . ARG A 1 85 ? 11.386 -12.152 -22.874 1.00 95.31 85 ARG A CA 1
ATOM 631 C C . ARG A 1 85 ? 12.752 -12.233 -22.205 1.00 95.31 85 ARG A C 1
ATOM 633 O O . ARG A 1 85 ? 13.748 -12.440 -22.902 1.00 95.31 85 ARG A O 1
ATOM 640 N N . VAL A 1 86 ? 12.810 -12.115 -20.880 1.00 97.62 86 VAL A N 1
ATOM 641 C CA . VAL A 1 86 ? 13.988 -12.416 -20.063 1.00 97.62 86 VAL A CA 1
ATOM 642 C C . VAL A 1 86 ? 13.906 -13.895 -19.641 1.00 97.62 86 VAL A C 1
ATOM 644 O O . VAL A 1 86 ? 13.072 -14.243 -18.806 1.00 97.62 86 VAL A O 1
ATOM 647 N N . PRO A 1 87 ? 14.732 -14.797 -20.209 1.00 97.44 87 PRO A N 1
ATOM 648 C CA . PRO A 1 87 ? 14.631 -16.231 -19.954 1.00 97.44 87 PRO A CA 1
ATOM 649 C C . PRO A 1 87 ? 14.822 -16.555 -18.474 1.00 97.44 87 PRO A C 1
ATOM 651 O O . PRO A 1 87 ? 15.810 -16.134 -17.875 1.00 97.44 87 PRO A O 1
ATOM 654 N N . GLY A 1 88 ? 13.899 -17.321 -17.895 1.00 97.75 88 GLY A N 1
ATOM 655 C CA . GLY A 1 88 ? 13.952 -17.705 -16.485 1.00 97.75 88 GLY A CA 1
ATOM 656 C C . GLY A 1 88 ? 13.456 -16.632 -15.506 1.00 97.75 88 GLY A C 1
ATOM 657 O O . GLY A 1 88 ? 13.613 -16.809 -14.293 1.00 97.75 88 GLY A O 1
ATOM 658 N N . ALA A 1 89 ? 12.952 -15.485 -15.985 1.00 98.06 89 ALA A N 1
ATOM 659 C CA . ALA A 1 89 ? 12.512 -14.394 -15.114 1.00 98.06 89 ALA A CA 1
ATOM 660 C C . ALA A 1 89 ? 11.260 -14.757 -14.309 1.00 98.06 89 ALA A C 1
ATOM 662 O O . ALA A 1 89 ? 11.220 -14.471 -13.116 1.00 98.06 89 ALA A O 1
ATOM 663 N N . GLU A 1 90 ? 10.279 -15.425 -14.919 1.00 98.25 90 GLU A N 1
ATOM 664 C CA . GLU A 1 90 ? 9.039 -15.829 -14.245 1.00 98.25 90 GLU A CA 1
ATOM 665 C C . GLU A 1 90 ? 9.319 -16.807 -13.093 1.00 98.25 90 GLU A C 1
ATOM 667 O O . GLU A 1 90 ? 8.903 -16.582 -11.957 1.00 98.25 90 GLU A O 1
ATOM 672 N N . GLU A 1 91 ? 10.113 -17.846 -13.346 1.00 98.44 91 GLU A N 1
ATOM 673 C CA . GLU A 1 91 ? 10.522 -18.830 -12.342 1.00 98.44 91 GLU A CA 1
ATOM 674 C C . GLU A 1 91 ? 11.340 -18.178 -11.226 1.00 98.44 91 GLU A C 1
ATOM 676 O O . GLU A 1 91 ? 11.223 -18.535 -10.050 1.00 98.44 91 GLU A O 1
ATOM 681 N N . THR A 1 92 ? 12.153 -17.184 -11.585 1.00 98.56 92 THR A N 1
ATOM 682 C CA . THR A 1 92 ? 12.911 -16.401 -10.613 1.00 98.56 92 THR A CA 1
ATOM 683 C C . THR A 1 92 ? 11.985 -15.584 -9.725 1.00 98.56 92 THR A C 1
ATOM 685 O O . THR A 1 92 ? 12.125 -15.649 -8.507 1.00 98.56 92 THR A O 1
ATOM 688 N N . LEU A 1 93 ? 11.018 -14.866 -10.293 1.00 98.62 93 LEU A N 1
ATOM 689 C CA . LEU A 1 93 ? 10.033 -14.107 -9.528 1.00 98.62 93 LEU A CA 1
ATOM 690 C C . LEU A 1 93 ? 9.245 -15.008 -8.568 1.00 98.62 93 LEU A C 1
ATOM 692 O O . LEU A 1 93 ? 9.127 -14.674 -7.390 1.00 98.62 93 LEU A O 1
ATOM 696 N N . LEU A 1 94 ? 8.787 -16.177 -9.030 1.00 98.62 94 LEU A N 1
ATOM 697 C CA . LEU A 1 94 ? 8.105 -17.172 -8.194 1.00 98.62 94 LEU A CA 1
ATOM 698 C C . LEU A 1 94 ? 8.983 -17.638 -7.025 1.00 98.62 94 LEU A C 1
ATOM 700 O O . LEU A 1 94 ? 8.532 -17.656 -5.878 1.00 98.62 94 LEU A O 1
ATOM 704 N N . ARG A 1 95 ? 10.258 -17.955 -7.287 1.00 98.50 95 ARG A N 1
ATOM 705 C CA . ARG A 1 95 ? 11.224 -18.321 -6.239 1.00 98.50 95 ARG A CA 1
ATOM 706 C C . ARG A 1 95 ? 11.432 -17.184 -5.239 1.00 98.50 95 ARG A C 1
ATOM 708 O O . ARG A 1 95 ? 11.501 -17.437 -4.039 1.00 98.50 95 ARG A O 1
ATOM 715 N N . LEU A 1 96 ? 11.564 -15.949 -5.717 1.00 98.62 96 LEU A N 1
ATOM 716 C CA . LEU A 1 96 ? 11.774 -14.791 -4.856 1.00 98.62 96 LEU A CA 1
ATOM 717 C C . LEU A 1 96 ? 10.549 -14.515 -3.977 1.00 98.62 96 LEU A C 1
ATOM 719 O O . LEU A 1 96 ? 10.717 -14.325 -2.776 1.00 98.62 96 LEU A O 1
ATOM 723 N N . GLY A 1 97 ? 9.339 -14.573 -4.542 1.00 97.88 97 GLY A N 1
ATOM 724 C CA . GLY A 1 97 ? 8.088 -14.459 -3.787 1.00 97.88 97 GLY A CA 1
ATOM 725 C C . GLY A 1 97 ? 7.955 -15.543 -2.714 1.00 97.88 97 GLY A C 1
ATOM 726 O O . GLY A 1 97 ? 7.575 -15.260 -1.581 1.00 97.88 97 GLY A O 1
ATOM 727 N N . ALA A 1 98 ? 8.371 -16.778 -3.014 1.00 97.56 98 ALA A N 1
ATOM 728 C CA . ALA A 1 98 ? 8.407 -17.855 -2.024 1.00 97.56 98 ALA A CA 1
ATOM 729 C C . ALA A 1 98 ? 9.403 -17.585 -0.876 1.00 97.56 98 ALA A C 1
ATOM 731 O O . ALA A 1 98 ? 9.080 -17.843 0.281 1.00 97.56 98 ALA A O 1
ATOM 732 N N . LEU A 1 99 ? 10.592 -17.040 -1.170 1.00 97.81 99 LEU A N 1
ATOM 733 C CA . LEU A 1 99 ? 11.606 -16.695 -0.158 1.00 97.81 99 LEU A CA 1
ATOM 734 C C . LEU A 1 99 ? 11.194 -15.518 0.736 1.00 97.81 99 LEU A C 1
ATOM 736 O O . LEU A 1 99 ? 11.571 -15.466 1.910 1.00 97.81 99 LEU A O 1
ATOM 740 N N . THR A 1 100 ? 10.457 -14.552 0.190 1.00 97.12 100 THR A N 1
ATOM 741 C CA . THR A 1 100 ? 9.952 -13.407 0.958 1.00 97.12 100 THR A CA 1
ATOM 742 C C . THR A 1 100 ? 8.624 -13.695 1.645 1.00 97.12 100 THR A C 1
ATOM 744 O O . THR A 1 100 ? 8.264 -13.013 2.604 1.00 97.12 100 THR A O 1
ATOM 747 N N . GLY A 1 101 ? 7.884 -14.697 1.166 1.00 96.31 101 GLY A N 1
ATOM 748 C CA . GLY A 1 101 ? 6.481 -14.871 1.511 1.00 96.31 101 GLY A CA 1
ATOM 749 C C . GLY A 1 101 ? 5.633 -13.688 1.040 1.00 96.31 101 GLY A C 1
ATOM 750 O O . GLY A 1 101 ? 4.642 -13.362 1.690 1.00 96.31 101 GLY A O 1
ATOM 751 N N . GLU A 1 102 ? 6.022 -12.999 -0.028 1.00 96.25 102 GLU A N 1
ATOM 752 C CA . GLU A 1 102 ? 5.283 -11.887 -0.634 1.00 96.25 102 GLU A CA 1
ATOM 753 C C . GLU A 1 102 ? 4.946 -12.225 -2.092 1.00 96.25 102 GLU A C 1
ATOM 755 O O . GLU A 1 102 ? 5.373 -13.252 -2.622 1.00 96.25 102 GLU A O 1
ATOM 760 N N . VAL A 1 103 ? 4.136 -11.390 -2.746 1.00 97.00 103 VAL A N 1
ATOM 761 C CA . VAL A 1 103 ? 3.792 -11.603 -4.158 1.00 97.00 103 VAL A CA 1
ATOM 762 C C . VAL A 1 103 ? 5.059 -11.671 -5.030 1.00 97.00 103 VAL A C 1
ATOM 764 O O . VAL A 1 103 ? 6.021 -10.947 -4.764 1.00 97.00 103 VAL A O 1
ATOM 767 N N . PRO A 1 104 ? 5.089 -12.507 -6.084 1.00 97.88 104 PRO A N 1
ATOM 768 C CA . PRO A 1 104 ? 6.262 -12.678 -6.941 1.00 97.88 104 PRO A CA 1
ATOM 769 C C . PRO A 1 104 ? 6.399 -11.528 -7.958 1.00 97.88 104 PRO A C 1
ATOM 771 O O . PRO A 1 104 ? 6.423 -11.745 -9.164 1.00 97.88 104 PRO A O 1
ATOM 774 N N . ARG A 1 105 ? 6.441 -10.284 -7.472 1.00 96.56 105 ARG A N 1
ATOM 775 C CA . ARG A 1 105 ? 6.730 -9.056 -8.229 1.00 96.56 105 ARG A CA 1
ATOM 776 C C . ARG A 1 105 ? 7.079 -7.907 -7.275 1.00 96.56 105 ARG A C 1
ATOM 778 O O . ARG A 1 105 ? 7.073 -8.082 -6.058 1.00 96.56 105 ARG A O 1
ATOM 785 N N . ASP A 1 106 ? 7.364 -6.728 -7.817 1.00 95.75 106 ASP A N 1
ATOM 786 C CA . ASP A 1 106 ? 7.455 -5.509 -7.018 1.00 95.75 106 ASP A CA 1
ATOM 787 C C . ASP A 1 106 ? 6.124 -5.141 -6.346 1.00 95.75 106 ASP A C 1
ATOM 789 O O . ASP A 1 106 ? 5.036 -5.384 -6.867 1.00 95.75 106 ASP A O 1
ATOM 793 N N . SER A 1 107 ? 6.226 -4.501 -5.185 1.00 96.31 107 SER A N 1
ATOM 794 C CA . SER A 1 107 ? 5.112 -3.977 -4.400 1.00 96.31 107 SER A CA 1
ATOM 795 C C . SER A 1 107 ? 5.381 -2.535 -3.971 1.00 96.31 107 SER A C 1
ATOM 797 O O . SER A 1 107 ? 6.473 -1.989 -4.152 1.00 96.31 107 SER A O 1
ATOM 799 N N . VAL A 1 108 ? 4.395 -1.897 -3.340 1.00 96.25 108 VAL A N 1
ATOM 800 C CA . VAL A 1 108 ? 4.572 -0.557 -2.756 1.00 96.25 108 VAL A CA 1
ATOM 801 C C . VAL A 1 108 ? 5.712 -0.502 -1.728 1.00 96.25 108 VAL A C 1
ATOM 803 O O . VAL A 1 108 ? 6.373 0.528 -1.580 1.00 96.25 108 VAL A O 1
ATOM 806 N N . TYR A 1 109 ? 6.011 -1.627 -1.069 1.00 97.19 109 TYR A N 1
ATOM 807 C CA . TYR A 1 109 ? 7.128 -1.735 -0.136 1.00 97.19 109 TYR A CA 1
ATOM 808 C C . TYR A 1 109 ? 8.465 -1.686 -0.870 1.00 97.19 109 TYR A C 1
ATOM 810 O O . TYR A 1 109 ? 9.324 -0.899 -0.487 1.00 97.19 109 TYR A O 1
ATOM 818 N N . THR A 1 110 ? 8.646 -2.458 -1.945 1.00 97.25 110 THR A N 1
ATOM 819 C CA . THR A 1 110 ? 9.890 -2.420 -2.733 1.00 97.25 110 THR A CA 1
ATOM 820 C C . THR A 1 110 ? 10.059 -1.112 -3.495 1.00 97.25 110 THR A C 1
ATOM 822 O O . THR A 1 110 ? 11.181 -0.629 -3.612 1.00 97.25 110 THR A O 1
ATOM 825 N N . TYR A 1 111 ? 8.962 -0.511 -3.961 1.00 97.94 111 TYR A N 1
ATOM 826 C CA . TYR A 1 111 ? 8.974 0.763 -4.678 1.00 97.94 111 TYR A CA 1
ATOM 827 C C . TYR A 1 111 ? 9.394 1.946 -3.789 1.00 97.94 111 TYR A C 1
ATOM 829 O O . TYR A 1 111 ? 10.126 2.825 -4.243 1.00 97.94 111 TYR A O 1
ATOM 837 N N . ALA A 1 112 ? 8.983 1.958 -2.513 1.00 97.31 112 ALA A N 1
ATOM 838 C CA . ALA A 1 112 ? 9.224 3.089 -1.613 1.00 97.31 112 ALA A CA 1
ATOM 839 C C . ALA A 1 112 ? 9.973 2.728 -0.320 1.00 97.31 112 ALA A C 1
ATOM 841 O O . ALA A 1 112 ? 11.099 3.183 -0.109 1.00 97.31 112 ALA A O 1
ATOM 842 N N . LEU A 1 113 ? 9.373 1.925 0.566 1.00 97.00 113 LEU A N 1
ATOM 843 C CA . LEU A 1 113 ? 9.896 1.698 1.924 1.00 97.00 113 LEU A CA 1
ATOM 844 C C . LEU A 1 113 ? 11.247 0.964 1.942 1.00 97.00 113 LEU A C 1
ATOM 846 O O . LEU A 1 113 ? 12.080 1.246 2.797 1.00 97.00 113 LEU A O 1
ATOM 850 N N . ARG A 1 114 ? 11.462 0.057 0.988 1.00 97.94 114 ARG A N 1
ATOM 851 C CA . ARG A 1 114 ? 12.663 -0.778 0.825 1.00 97.94 114 ARG A CA 1
ATOM 852 C C . ARG A 1 114 ? 13.540 -0.326 -0.348 1.00 97.94 114 ARG A C 1
ATOM 854 O O . ARG A 1 114 ? 14.450 -1.043 -0.772 1.00 97.94 114 ARG A O 1
ATOM 861 N N . ASN A 1 115 ? 13.242 0.848 -0.900 1.00 98.50 115 ASN A N 1
ATOM 862 C CA . ASN A 1 115 ? 14.023 1.489 -1.947 1.00 98.50 115 ASN A CA 1
ATOM 863 C C . ASN A 1 115 ? 15.098 2.377 -1.291 1.00 98.50 115 ASN A C 1
ATOM 865 O O . ASN A 1 115 ? 14.714 3.264 -0.518 1.00 98.50 115 ASN A O 1
ATOM 869 N N . PRO A 1 116 ? 16.403 2.143 -1.538 1.00 97.06 116 PRO A N 1
ATOM 870 C CA . PRO A 1 116 ? 17.495 2.872 -0.886 1.00 97.06 116 PRO A CA 1
ATOM 871 C C . PRO A 1 116 ? 17.425 4.380 -1.125 1.00 97.06 116 PRO A C 1
ATOM 873 O O . PRO A 1 116 ? 17.131 4.823 -2.228 1.00 97.06 116 PRO A O 1
ATOM 876 N N . GLU A 1 117 ? 17.757 5.184 -0.114 1.00 92.56 117 GLU A N 1
ATOM 877 C CA . GLU A 1 117 ? 17.721 6.652 -0.223 1.00 92.56 117 GLU A CA 1
ATOM 878 C C . GLU A 1 117 ? 18.934 7.237 -0.959 1.00 92.56 117 GLU A C 1
ATOM 880 O O . GLU A 1 117 ? 18.818 8.256 -1.633 1.00 92.56 117 GLU A O 1
ATOM 885 N N . ASN A 1 118 ? 20.092 6.584 -0.870 1.00 88.25 118 ASN A N 1
ATOM 886 C CA . ASN A 1 118 ? 21.340 7.015 -1.507 1.00 88.25 118 ASN A CA 1
ATOM 887 C C . ASN A 1 118 ? 21.531 6.468 -2.934 1.00 88.25 118 ASN A C 1
ATOM 889 O O . ASN A 1 118 ? 22.462 6.876 -3.623 1.00 88.25 118 ASN A O 1
ATOM 893 N N . ALA A 1 119 ? 20.680 5.539 -3.370 1.00 91.94 119 ALA A N 1
ATOM 894 C CA . ALA A 1 119 ? 20.748 4.900 -4.684 1.00 91.94 119 ALA A CA 1
ATOM 895 C C . ALA A 1 119 ? 19.342 4.531 -5.184 1.00 91.94 119 ALA A C 1
ATOM 897 O O . ALA A 1 119 ? 19.103 3.390 -5.595 1.00 91.94 119 ALA A O 1
ATOM 898 N N . VAL A 1 120 ? 18.413 5.489 -5.080 1.00 95.75 120 VAL A N 1
ATOM 899 C CA . VAL A 1 120 ? 16.983 5.314 -5.376 1.00 95.75 120 VAL A CA 1
ATOM 900 C C . VAL A 1 120 ? 16.801 4.683 -6.752 1.00 95.75 120 VAL A C 1
ATOM 902 O O . VAL A 1 120 ? 17.277 5.203 -7.760 1.00 95.75 120 VAL A O 1
ATOM 905 N N . ARG A 1 121 ? 16.079 3.563 -6.799 1.00 98.06 121 ARG A N 1
ATOM 906 C CA . ARG A 1 121 ? 15.561 3.019 -8.055 1.00 98.06 121 ARG A CA 1
ATOM 907 C C . ARG A 1 121 ? 14.360 3.862 -8.468 1.00 98.06 121 ARG A C 1
ATOM 909 O O . ARG A 1 121 ? 13.472 4.100 -7.652 1.00 98.06 121 ARG A O 1
ATOM 916 N N . SER A 1 122 ? 14.362 4.323 -9.711 1.00 98.19 122 SER A N 1
ATOM 917 C CA . SER A 1 122 ? 13.344 5.213 -10.268 1.00 98.19 122 SER A CA 1
ATOM 918 C C . SER A 1 122 ? 13.064 4.806 -11.708 1.00 98.19 122 SER A C 1
ATOM 920 O O . SER A 1 122 ? 13.984 4.392 -12.422 1.00 98.19 122 SER A O 1
ATOM 922 N N . PHE A 1 123 ? 11.812 4.910 -12.144 1.00 98.69 123 PHE A N 1
ATOM 923 C CA . PHE A 1 123 ? 11.447 4.661 -13.536 1.00 98.69 123 PHE A CA 1
ATOM 924 C C . PHE A 1 123 ? 11.817 5.828 -14.449 1.00 98.69 123 PHE A C 1
ATOM 926 O O . PHE A 1 123 ? 12.121 5.622 -15.624 1.00 98.69 123 PHE A O 1
ATOM 933 N N . THR A 1 124 ? 11.793 7.039 -13.900 1.00 98.38 124 THR A N 1
ATOM 934 C CA . THR A 1 124 ? 11.960 8.318 -14.587 1.00 98.38 124 THR A CA 1
ATOM 935 C C . THR A 1 124 ? 12.954 9.218 -13.843 1.00 98.38 124 THR A C 1
ATOM 937 O O . THR A 1 124 ? 13.394 8.914 -12.732 1.00 98.38 124 THR A O 1
ATOM 940 N N . GLU A 1 125 ? 13.315 10.341 -14.468 1.00 96.69 125 GLU A N 1
ATOM 941 C CA . GLU A 1 125 ? 14.087 11.430 -13.842 1.00 96.69 125 GLU A CA 1
ATOM 942 C C . GLU A 1 125 ? 13.165 12.545 -13.313 1.00 96.69 125 GLU A C 1
ATOM 944 O O . GLU A 1 125 ? 13.631 13.639 -13.001 1.00 96.69 125 GLU A O 1
ATOM 949 N N . LEU A 1 126 ? 11.850 12.298 -13.246 1.00 98.00 126 LEU A N 1
ATOM 950 C CA . LEU A 1 126 ? 10.880 13.308 -12.843 1.00 98.00 126 LEU A CA 1
ATOM 951 C C . LEU A 1 126 ? 10.992 13.598 -11.338 1.00 98.00 126 LEU A C 1
ATOM 953 O O . LEU A 1 126 ? 10.903 12.669 -10.524 1.00 98.00 126 LEU A O 1
ATOM 957 N N . PRO A 1 127 ? 11.104 14.877 -10.935 1.00 97.88 127 PRO A N 1
ATOM 958 C CA . PRO A 1 127 ? 11.008 15.274 -9.533 1.00 97.88 127 PRO A CA 1
ATOM 959 C C . PRO A 1 127 ? 9.726 14.779 -8.850 1.00 97.88 127 PRO A C 1
ATOM 961 O O . PRO A 1 127 ? 9.735 14.486 -7.655 1.00 97.88 127 PRO A O 1
ATOM 964 N N . GLU A 1 128 ? 8.630 14.651 -9.599 1.00 98.44 128 GLU A N 1
ATOM 965 C CA . GLU A 1 128 ? 7.349 14.136 -9.124 1.00 98.44 128 GLU A CA 1
ATOM 966 C C . GLU A 1 128 ? 7.422 12.661 -8.721 1.00 98.44 128 GLU A C 1
ATOM 968 O O . GLU A 1 128 ? 6.799 12.283 -7.730 1.00 98.44 128 GLU A O 1
ATOM 973 N N . GLU A 1 129 ? 8.204 11.830 -9.418 1.00 98.44 129 GLU A N 1
ATOM 974 C CA . GLU A 1 129 ? 8.402 10.433 -9.016 1.00 98.44 129 GLU A CA 1
ATOM 975 C C . GLU A 1 129 ? 9.215 10.347 -7.722 1.00 98.44 129 GLU A C 1
ATOM 977 O O . GLU A 1 129 ? 8.825 9.655 -6.779 1.00 98.44 129 GLU A O 1
ATOM 982 N N . ALA A 1 130 ? 10.308 11.110 -7.638 1.00 97.75 130 ALA A N 1
ATOM 983 C CA . ALA A 1 130 ? 11.132 11.175 -6.434 1.00 97.75 130 ALA A CA 1
ATOM 984 C C . ALA A 1 130 ? 10.318 11.657 -5.220 1.00 97.75 130 ALA A C 1
ATOM 986 O O . ALA A 1 130 ? 10.419 11.092 -4.125 1.00 97.75 130 ALA A O 1
ATOM 987 N N . LEU A 1 131 ? 9.464 12.667 -5.422 1.00 98.12 131 LEU A N 1
ATOM 988 C CA . LEU A 1 131 ? 8.499 13.118 -4.427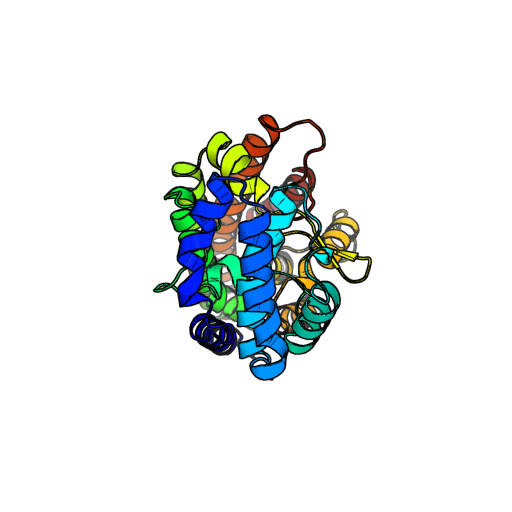 1.00 98.12 131 LEU A CA 1
ATOM 989 C C . LEU A 1 131 ? 7.533 11.994 -4.046 1.00 98.12 131 LEU A C 1
ATOM 991 O O . LEU A 1 131 ? 7.340 11.745 -2.860 1.00 98.12 131 LEU A O 1
ATOM 995 N N . PHE A 1 132 ? 6.938 11.311 -5.024 1.00 97.81 132 PHE A N 1
ATOM 996 C CA . PHE A 1 132 ? 5.964 10.253 -4.776 1.00 97.81 132 PHE A CA 1
ATOM 997 C C . PHE A 1 132 ? 6.555 9.118 -3.929 1.00 97.81 132 PHE A C 1
ATOM 999 O O . PHE A 1 132 ? 5.979 8.756 -2.904 1.00 97.81 132 PHE A O 1
ATOM 1006 N N . ILE A 1 133 ? 7.749 8.632 -4.284 1.00 98.00 133 ILE A N 1
ATOM 1007 C CA . ILE A 1 133 ? 8.501 7.626 -3.516 1.00 98.00 133 ILE A CA 1
ATOM 1008 C C . ILE A 1 133 ? 8.723 8.098 -2.073 1.00 98.00 133 ILE A C 1
ATOM 1010 O O . ILE A 1 133 ? 8.476 7.347 -1.124 1.00 98.00 133 ILE A O 1
ATOM 1014 N N . ARG A 1 134 ? 9.165 9.350 -1.891 1.00 98.12 134 ARG A N 1
ATOM 1015 C CA . ARG A 1 134 ? 9.427 9.924 -0.566 1.00 98.12 134 ARG A CA 1
ATOM 1016 C C . ARG A 1 134 ? 8.161 10.013 0.281 1.00 98.12 134 ARG A C 1
ATOM 1018 O O . ARG A 1 134 ? 8.177 9.568 1.424 1.00 98.12 134 ARG A O 1
ATOM 1025 N N . GLU A 1 135 ? 7.076 10.563 -0.257 1.00 98.00 135 GLU A N 1
ATOM 1026 C CA . GLU A 1 135 ? 5.825 10.730 0.490 1.00 98.00 135 GLU A CA 1
ATOM 1027 C C . GLU A 1 135 ? 5.196 9.374 0.845 1.00 98.00 135 GLU A C 1
ATOM 1029 O O . GLU A 1 135 ? 4.727 9.198 1.968 1.00 98.00 135 GLU A O 1
ATOM 1034 N N . VAL A 1 136 ? 5.261 8.376 -0.047 1.00 97.44 136 VAL A N 1
ATOM 1035 C CA . VAL A 1 136 ? 4.816 7.001 0.249 1.00 97.44 136 VAL A CA 1
ATOM 1036 C C . VAL A 1 136 ? 5.657 6.374 1.367 1.00 97.44 136 VAL A C 1
ATOM 1038 O O . VAL A 1 136 ? 5.103 5.727 2.260 1.00 97.44 136 VAL A O 1
ATOM 1041 N N . ARG A 1 137 ? 6.981 6.589 1.373 1.00 97.44 137 ARG A N 1
ATOM 1042 C CA . ARG A 1 137 ? 7.869 6.130 2.454 1.00 97.44 137 ARG A CA 1
ATOM 1043 C C . ARG A 1 137 ? 7.516 6.794 3.786 1.00 97.44 137 ARG A C 1
ATOM 1045 O O . ARG A 1 137 ? 7.313 6.083 4.770 1.00 97.44 137 ARG A O 1
ATOM 1052 N N . THR A 1 138 ? 7.395 8.121 3.812 1.00 97.81 138 THR A N 1
ATOM 1053 C CA . THR A 1 138 ? 7.015 8.900 5.005 1.00 97.81 138 THR A CA 1
ATOM 1054 C C . THR A 1 138 ? 5.692 8.403 5.588 1.00 97.81 138 THR A C 1
ATOM 1056 O O . THR A 1 138 ? 5.617 8.056 6.768 1.00 97.81 138 THR A O 1
ATOM 1059 N N . ALA A 1 139 ? 4.674 8.277 4.736 1.00 97.00 139 ALA A N 1
ATOM 1060 C CA . ALA A 1 139 ? 3.367 7.728 5.066 1.00 97.00 139 ALA A CA 1
A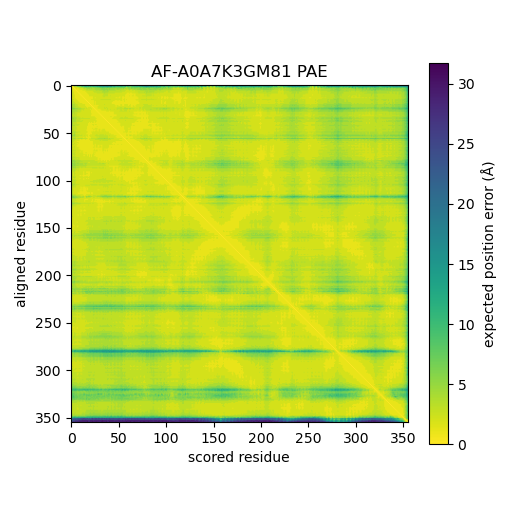TOM 1061 C C . ALA A 1 139 ? 3.450 6.309 5.659 1.00 97.00 139 ALA A C 1
ATOM 1063 O O . ALA A 1 139 ? 2.894 6.042 6.725 1.00 97.00 139 ALA A O 1
ATOM 1064 N N . GLY A 1 140 ? 4.153 5.395 4.987 1.00 95.75 140 GLY A N 1
ATOM 1065 C CA . GLY A 1 140 ? 4.269 4.001 5.413 1.00 95.75 140 GLY A CA 1
ATOM 1066 C C . GLY A 1 140 ? 5.005 3.829 6.744 1.00 95.75 140 GLY A C 1
ATOM 1067 O O . GLY A 1 140 ? 4.579 3.033 7.581 1.00 95.75 140 GLY A O 1
ATOM 1068 N N . VAL A 1 141 ? 6.076 4.597 6.975 1.00 96.44 141 VAL A N 1
ATOM 1069 C CA . VAL A 1 141 ? 6.839 4.572 8.234 1.00 96.44 141 VAL A CA 1
ATOM 1070 C C . VAL A 1 141 ? 5.997 5.090 9.400 1.00 96.44 141 VAL A C 1
ATOM 1072 O O . VAL A 1 141 ? 6.003 4.474 10.468 1.00 96.44 141 VAL A O 1
ATOM 1075 N N . ALA A 1 142 ? 5.248 6.177 9.197 1.00 96.88 142 ALA A N 1
ATOM 1076 C CA . ALA A 1 142 ? 4.414 6.778 10.237 1.00 96.88 142 ALA A CA 1
ATOM 1077 C C . ALA A 1 142 ? 3.253 5.875 10.686 1.00 96.88 142 ALA A C 1
ATOM 1079 O O . ALA A 1 142 ? 2.831 5.941 11.838 1.00 96.88 142 ALA A O 1
ATOM 1080 N N . LEU A 1 143 ? 2.761 4.992 9.812 1.00 96.31 143 LEU A N 1
ATOM 1081 C CA . LEU A 1 143 ? 1.690 4.053 10.159 1.00 96.31 143 LEU A CA 1
ATOM 1082 C C . LEU A 1 143 ? 2.144 2.861 11.010 1.00 96.31 143 LEU A C 1
ATOM 1084 O O . LEU A 1 143 ? 1.297 2.177 11.580 1.00 96.31 143 LEU A O 1
ATOM 1088 N N . ARG A 1 144 ? 3.449 2.593 11.125 1.00 95.44 144 ARG A N 1
ATOM 1089 C CA . ARG A 1 144 ? 3.954 1.453 11.906 1.00 95.44 144 ARG A CA 1
ATOM 1090 C C . ARG A 1 144 ? 3.544 1.512 13.388 1.00 95.44 144 ARG A C 1
ATOM 1092 O O . ARG A 1 144 ? 2.890 0.569 13.830 1.00 95.44 144 ARG A O 1
ATOM 1099 N N . PRO A 1 145 ? 3.869 2.576 14.151 1.00 96.81 145 PRO A N 1
ATOM 1100 C CA . PRO A 1 145 ? 3.443 2.663 15.546 1.00 96.81 145 PRO A CA 1
ATOM 1101 C C . PRO A 1 145 ? 1.922 2.819 15.686 1.00 96.81 145 PRO A C 1
ATOM 1103 O O . PRO A 1 145 ? 1.348 2.313 16.643 1.00 96.81 145 PRO A O 1
ATOM 1106 N N . ALA A 1 146 ? 1.243 3.422 14.702 1.00 97.69 146 ALA A N 1
ATOM 1107 C CA . ALA A 1 146 ? -0.217 3.509 14.696 1.00 97.69 146 ALA A CA 1
ATOM 1108 C C . ALA A 1 146 ? -0.887 2.126 14.648 1.00 97.69 146 ALA A C 1
ATOM 1110 O O . ALA A 1 146 ? -1.840 1.873 15.380 1.00 97.69 146 ALA A O 1
ATOM 1111 N N . VAL A 1 147 ? -0.384 1.218 13.807 1.00 97.56 147 VAL A N 1
ATOM 1112 C CA . VAL A 1 147 ? -0.867 -0.169 13.744 1.00 97.56 147 VAL A CA 1
ATOM 1113 C C . VAL A 1 147 ? -0.631 -0.900 15.060 1.00 97.56 147 VAL A C 1
ATOM 1115 O O . VAL A 1 147 ? -1.534 -1.588 15.531 1.00 97.56 147 VAL A O 1
ATOM 1118 N N . ASP A 1 148 ? 0.552 -0.750 15.654 1.00 97.94 148 ASP A N 1
ATOM 1119 C CA . ASP A 1 148 ? 0.870 -1.375 16.939 1.00 97.94 148 ASP A CA 1
ATOM 1120 C C . ASP A 1 148 ? -0.073 -0.891 18.040 1.00 97.94 148 ASP A C 1
ATOM 1122 O O . ASP A 1 148 ? -0.697 -1.714 18.708 1.00 97.94 148 ASP A O 1
ATOM 1126 N N . ALA A 1 149 ? -0.296 0.422 18.128 1.00 98.44 149 ALA A N 1
ATOM 1127 C CA . ALA A 1 149 ? -1.216 1.002 19.095 1.00 98.44 149 ALA A CA 1
ATOM 1128 C C . ALA A 1 149 ? -2.659 0.494 18.919 1.00 98.44 149 ALA A C 1
ATOM 1130 O O . ALA A 1 149 ? -3.334 0.171 19.897 1.00 98.44 149 ALA A O 1
ATOM 1131 N N . LEU A 1 150 ? -3.140 0.356 17.677 1.00 98.31 150 LEU A N 1
ATOM 1132 C CA . LEU A 1 150 ? -4.468 -0.206 17.412 1.00 98.31 150 LEU A CA 1
ATOM 1133 C C . LEU A 1 150 ? -4.549 -1.704 17.742 1.00 98.31 150 LEU A C 1
ATOM 1135 O O . LEU A 1 150 ? -5.574 -2.163 18.240 1.00 98.31 150 LEU A O 1
ATOM 1139 N N . LEU A 1 151 ? -3.484 -2.475 17.504 1.00 97.88 151 LEU A N 1
ATOM 1140 C CA . LEU A 1 151 ? -3.421 -3.885 17.900 1.00 97.88 151 LEU A CA 1
ATOM 1141 C C . LEU A 1 151 ? -3.425 -4.051 19.423 1.00 97.88 151 LEU A C 1
ATOM 1143 O O . LEU A 1 151 ? -4.051 -4.982 19.925 1.00 97.88 151 LEU A O 1
ATOM 1147 N N . GLU A 1 152 ? -2.740 -3.167 20.147 1.00 98.06 152 GLU A N 1
ATOM 1148 C CA . GLU A 1 152 ? -2.744 -3.118 21.613 1.00 98.06 152 GLU A CA 1
ATOM 1149 C C . GLU A 1 152 ? -4.095 -2.671 22.184 1.00 98.06 152 GLU A C 1
ATOM 1151 O O . GLU A 1 152 ? -4.480 -3.126 23.257 1.00 98.06 152 GLU A O 1
ATOM 1156 N N . ALA A 1 153 ? -4.849 -1.846 21.453 1.00 98.19 153 ALA A N 1
ATOM 1157 C CA . ALA A 1 153 ? -6.177 -1.391 21.857 1.00 98.19 153 ALA A CA 1
ATOM 1158 C C . ALA A 1 153 ? -7.275 -2.463 21.701 1.00 98.19 153 ALA A C 1
ATOM 1160 O O . ALA A 1 153 ? -8.325 -2.358 22.335 1.00 98.19 153 ALA A O 1
ATOM 1161 N N . LEU A 1 154 ? -7.064 -3.497 20.871 1.00 97.19 154 LEU A N 1
ATOM 1162 C CA . LEU A 1 154 ? -8.059 -4.548 20.593 1.00 97.19 154 LEU A CA 1
ATOM 1163 C C . LEU A 1 154 ? -8.708 -5.178 21.840 1.00 97.19 154 LEU A C 1
ATOM 1165 O O . LEU A 1 154 ? -9.936 -5.283 21.843 1.00 97.19 154 LEU A O 1
ATOM 1169 N N . PRO A 1 155 ? -7.956 -5.606 22.875 1.00 96.62 155 PRO A N 1
ATOM 1170 C CA . PRO A 1 155 ? -8.537 -6.199 24.078 1.00 96.62 155 PRO A CA 1
ATOM 1171 C C . PRO A 1 155 ? -9.087 -5.178 25.089 1.00 96.62 155 PRO A C 1
ATOM 1173 O O . PRO A 1 155 ? -9.719 -5.595 26.056 1.00 96.62 155 PRO A O 1
ATOM 1176 N N . LEU A 1 156 ? -8.833 -3.875 24.918 1.00 97.94 156 LEU A N 1
ATOM 1177 C CA . LEU A 1 156 ? -9.197 -2.861 25.912 1.00 97.94 156 LEU A CA 1
ATOM 1178 C C . LEU A 1 156 ? -10.670 -2.467 25.804 1.00 97.94 156 LEU A C 1
ATOM 1180 O O . LEU A 1 156 ? -11.222 -2.388 24.704 1.00 97.94 156 LEU A O 1
ATOM 1184 N N . THR A 1 157 ? -11.296 -2.167 26.939 1.00 97.69 157 THR A N 1
ATOM 1185 C CA . THR A 1 157 ? -12.674 -1.649 26.983 1.00 97.69 157 THR A CA 1
ATOM 1186 C C . THR A 1 157 ? -12.707 -0.133 26.791 1.00 97.69 157 THR A C 1
ATOM 1188 O O . THR A 1 157 ? -11.694 0.542 26.978 1.00 97.69 157 THR A O 1
ATOM 1191 N N . ALA A 1 158 ? -13.876 0.430 26.481 1.00 97.25 158 ALA A N 1
ATOM 1192 C CA . ALA A 1 158 ? -14.059 1.881 26.368 1.00 97.25 158 ALA A CA 1
ATOM 1193 C C . ALA A 1 158 ? -13.660 2.670 27.630 1.00 97.25 158 ALA A C 1
ATOM 1195 O O . ALA A 1 158 ? -13.329 3.849 27.534 1.00 97.25 158 ALA A O 1
ATOM 1196 N N . GLU A 1 159 ? -13.668 2.043 28.808 1.00 96.69 159 GLU A N 1
ATOM 1197 C CA . GLU A 1 159 ? -13.318 2.696 30.075 1.00 96.69 159 GLU A CA 1
ATOM 1198 C C . GLU A 1 159 ? -11.849 2.540 30.469 1.00 96.69 159 GLU A C 1
ATOM 1200 O O . GLU A 1 159 ? -11.429 3.119 31.475 1.00 96.69 159 GLU A O 1
ATOM 1205 N N . ASP A 1 160 ? -11.071 1.788 29.689 1.00 98.06 160 ASP A N 1
ATOM 1206 C CA . ASP A 1 160 ? -9.667 1.548 29.982 1.00 98.06 160 ASP A CA 1
ATOM 1207 C C . ASP A 1 160 ? -8.870 2.870 29.980 1.00 98.06 160 ASP A C 1
ATOM 1209 O O . ASP A 1 160 ? -8.940 3.645 29.017 1.00 98.06 160 ASP A O 1
ATOM 1213 N N . PRO A 1 161 ? -8.105 3.171 31.046 1.00 96.69 161 PRO A N 1
ATOM 1214 C CA . PRO A 1 161 ? -7.380 4.432 31.155 1.00 96.69 161 PRO A CA 1
ATOM 1215 C C . PRO A 1 161 ? -6.229 4.573 30.147 1.00 96.69 161 PRO A C 1
ATOM 1217 O O . PRO A 1 161 ? -5.828 5.705 29.878 1.00 96.69 161 PRO A O 1
ATOM 1220 N N . GLY A 1 162 ? -5.707 3.473 29.592 1.00 97.44 162 GLY A N 1
ATOM 1221 C CA . GLY A 1 162 ? -4.633 3.469 28.595 1.00 97.44 162 GLY A CA 1
ATOM 1222 C C . GLY A 1 162 ? -5.117 3.661 27.155 1.00 97.44 162 GLY A C 1
ATOM 1223 O O . GLY A 1 162 ? -4.359 4.132 26.305 1.00 97.44 162 GLY A O 1
ATOM 1224 N N . LEU A 1 163 ? -6.390 3.369 26.872 1.00 98.44 163 LEU A N 1
ATOM 1225 C CA . LEU A 1 163 ? -6.963 3.457 25.526 1.00 98.44 163 LEU A CA 1
ATOM 1226 C C . LEU A 1 163 ? -6.805 4.845 24.859 1.00 98.44 163 LEU A C 1
ATOM 1228 O O . LEU A 1 163 ? -6.450 4.885 23.678 1.00 98.44 163 LEU A O 1
ATOM 1232 N N . PRO A 1 164 ? -7.013 5.989 25.548 1.00 98.00 164 PRO A N 1
ATOM 1233 C CA . PRO A 1 164 ? -6.841 7.304 24.930 1.00 98.00 164 PRO A CA 1
ATOM 1234 C C . PRO A 1 164 ? -5.437 7.562 24.365 1.00 98.00 164 PRO A C 1
ATOM 1236 O O . PRO A 1 164 ? -5.330 8.179 23.306 1.00 98.00 164 PRO A O 1
ATOM 1239 N N . GLU A 1 165 ? -4.376 7.079 25.019 1.00 98.44 165 GLU A N 1
ATOM 1240 C CA . GLU A 1 165 ? -3.001 7.275 24.534 1.00 98.44 165 GLU A CA 1
ATOM 1241 C C . GLU A 1 165 ? -2.728 6.437 23.279 1.00 98.44 165 GLU A C 1
ATOM 1243 O O . GLU A 1 165 ? -2.152 6.937 22.314 1.00 98.44 165 GLU A O 1
ATOM 1248 N N . LEU A 1 166 ? -3.225 5.197 23.232 1.00 98.75 166 LEU A N 1
ATOM 1249 C CA . LEU A 1 166 ? -3.113 4.348 22.040 1.00 98.75 166 LEU A CA 1
ATOM 1250 C C . LEU A 1 166 ? -3.845 4.964 20.837 1.00 98.75 166 LEU A C 1
ATOM 1252 O O . LEU A 1 166 ? -3.323 4.991 19.720 1.00 98.75 166 LEU A O 1
ATOM 1256 N N . LEU A 1 167 ? -5.037 5.527 21.059 1.00 98.75 167 LEU A N 1
ATOM 1257 C CA . LEU A 1 167 ? -5.775 6.249 20.018 1.00 98.75 167 LEU A CA 1
ATOM 1258 C C . LEU A 1 167 ? -5.051 7.532 19.582 1.00 98.75 167 LEU A C 1
ATOM 1260 O O . LEU A 1 167 ? -5.099 7.893 18.402 1.00 98.75 167 LEU A O 1
ATOM 1264 N N . ALA A 1 168 ? -4.362 8.214 20.501 1.00 98.75 168 ALA A N 1
ATOM 1265 C CA . ALA A 1 168 ? -3.543 9.379 20.183 1.00 98.75 168 ALA A CA 1
ATOM 1266 C C . ALA A 1 168 ? -2.323 9.004 19.325 1.00 98.75 168 ALA A C 1
ATOM 1268 O O . ALA A 1 168 ? -2.063 9.682 18.331 1.00 98.75 168 ALA A O 1
ATOM 1269 N N . GLU A 1 169 ? -1.627 7.905 19.632 1.00 98.69 169 GLU A N 1
ATOM 1270 C CA . GLU A 1 169 ? -0.527 7.383 18.805 1.00 98.69 169 GLU A CA 1
ATOM 1271 C C . GLU A 1 169 ? -1.011 7.007 17.400 1.00 98.69 169 GLU A C 1
ATOM 1273 O O . GLU A 1 169 ? -0.432 7.440 16.399 1.00 98.69 169 GLU A O 1
ATOM 1278 N N . ALA A 1 170 ? -2.144 6.304 17.302 1.00 98.56 170 ALA A N 1
ATOM 1279 C CA . ALA A 1 170 ? -2.765 6.007 16.016 1.00 98.56 170 ALA A CA 1
ATOM 1280 C C . ALA A 1 170 ? -3.104 7.285 15.224 1.00 98.56 170 ALA A C 1
ATOM 1282 O O . ALA A 1 170 ? -2.843 7.369 14.020 1.00 98.56 170 ALA A O 1
ATOM 1283 N N . THR A 1 171 ? -3.619 8.313 15.905 1.00 98.81 171 THR A N 1
ATOM 1284 C CA . THR A 1 171 ? -3.936 9.617 15.302 1.00 98.81 171 THR A CA 1
ATOM 1285 C C . THR A 1 171 ? -2.684 10.340 14.800 1.00 98.81 171 THR A C 1
ATOM 1287 O O . THR A 1 171 ? -2.719 10.921 13.713 1.00 98.81 171 THR A O 1
ATOM 1290 N N . ARG A 1 172 ? -1.563 10.289 15.536 1.00 98.62 172 ARG A N 1
ATOM 1291 C CA . ARG A 1 172 ? -0.283 10.884 15.109 1.00 98.62 172 ARG A CA 1
ATOM 1292 C C . ARG A 1 172 ? 0.200 10.272 13.794 1.00 98.62 172 ARG A C 1
ATOM 1294 O O . ARG A 1 172 ? 0.494 11.010 12.853 1.00 98.62 172 ARG A O 1
ATOM 1301 N N . GLY A 1 173 ? 0.201 8.942 13.692 1.00 97.94 173 GLY A N 1
ATOM 1302 C CA . GLY A 1 173 ? 0.584 8.249 12.457 1.00 97.94 173 GLY A CA 1
ATOM 1303 C C . GLY A 1 173 ? -0.329 8.589 11.274 1.00 97.94 173 GLY A C 1
ATOM 1304 O O . GLY A 1 173 ? 0.153 8.893 10.180 1.00 97.94 173 GLY A O 1
ATOM 1305 N N . PHE A 1 174 ? -1.649 8.626 11.494 1.00 97.38 174 PHE A N 1
ATOM 1306 C CA . PHE A 1 174 ? -2.610 8.985 10.444 1.00 97.38 174 PHE A CA 1
ATOM 1307 C C . PHE A 1 174 ? -2.547 10.444 10.010 1.00 97.38 174 PHE A C 1
ATOM 1309 O O . PHE A 1 174 ? -2.746 10.727 8.830 1.00 97.38 174 PHE A O 1
ATOM 1316 N N . THR A 1 175 ? -2.223 11.358 10.923 1.00 98.56 175 THR A N 1
ATOM 1317 C CA . THR A 1 175 ? -1.982 12.765 10.582 1.00 98.56 175 THR A CA 1
ATOM 1318 C C . THR A 1 175 ? -0.883 12.875 9.524 1.00 98.56 175 THR A C 1
ATOM 1320 O O . THR A 1 175 ? -1.075 13.520 8.492 1.00 98.56 175 THR A O 1
ATOM 1323 N N . VAL A 1 176 ? 0.253 12.200 9.736 1.00 98.50 176 VAL A N 1
ATOM 1324 C CA . VAL A 1 176 ? 1.374 12.194 8.778 1.00 98.50 176 VAL A CA 1
ATOM 1325 C C . VAL A 1 176 ? 0.970 11.525 7.463 1.00 98.50 176 VAL A C 1
ATOM 1327 O O . VAL A 1 176 ? 1.283 12.031 6.383 1.00 98.50 176 VAL A O 1
ATOM 1330 N N . PHE A 1 177 ? 0.223 10.422 7.535 1.00 97.44 177 PHE A N 1
ATOM 1331 C CA . PHE A 1 177 ? -0.290 9.725 6.357 1.00 97.44 177 PHE A CA 1
ATOM 1332 C C . PHE A 1 177 ? -1.186 10.631 5.488 1.00 97.44 177 PHE A C 1
ATOM 1334 O O . PHE A 1 177 ? -0.964 10.772 4.283 1.00 97.44 177 PHE A O 1
ATOM 1341 N N . ALA A 1 178 ? -2.151 11.320 6.104 1.00 97.31 178 ALA A N 1
ATOM 1342 C CA . ALA A 1 178 ? -3.035 12.260 5.422 1.00 97.31 178 ALA A CA 1
ATOM 1343 C C . ALA A 1 178 ? -2.268 13.468 4.857 1.00 97.31 178 ALA A C 1
ATOM 1345 O O . ALA A 1 178 ? -2.545 13.914 3.743 1.00 97.31 178 ALA A O 1
ATOM 1346 N N . GLN A 1 179 ? -1.279 13.993 5.587 1.00 98.31 179 GLN A N 1
ATOM 1347 C CA . GLN A 1 179 ? -0.421 15.081 5.108 1.00 98.31 179 GLN A CA 1
ATOM 1348 C C . GLN A 1 179 ? 0.406 14.680 3.880 1.00 98.31 179 GLN A C 1
ATOM 1350 O O . GLN A 1 179 ? 0.474 15.463 2.932 1.00 98.31 179 GLN A O 1
ATOM 1355 N N . SER A 1 180 ? 0.956 13.463 3.864 1.00 97.88 180 SER A N 1
ATOM 1356 C CA . SER A 1 180 ? 1.746 12.934 2.741 1.00 97.88 180 SER A CA 1
ATOM 1357 C C . SER A 1 180 ? 0.899 12.835 1.465 1.00 97.88 180 SER A C 1
ATOM 1359 O O . SER A 1 180 ? 1.308 13.291 0.397 1.00 97.88 180 SER A O 1
ATOM 1361 N N . LEU A 1 181 ? -0.349 12.350 1.571 1.00 96.44 181 LEU A N 1
ATOM 1362 C CA . LEU A 1 181 ? -1.296 12.373 0.448 1.00 96.44 181 LEU A CA 1
ATOM 1363 C C . LEU A 1 181 ? -1.554 13.803 -0.049 1.00 96.44 181 LEU A C 1
ATOM 1365 O O . LEU A 1 181 ? -1.593 14.044 -1.255 1.00 96.44 181 LEU A O 1
ATOM 1369 N N . LEU A 1 182 ? -1.773 14.755 0.861 1.00 96.44 182 LEU A N 1
ATOM 1370 C CA . LEU A 1 182 ? -2.029 16.145 0.481 1.00 96.44 182 LEU A CA 1
ATOM 1371 C C . LEU A 1 182 ? -0.809 16.790 -0.190 1.00 96.44 182 LEU A C 1
ATOM 1373 O O . LEU A 1 182 ? -0.993 17.620 -1.078 1.00 96.44 182 LEU A O 1
ATOM 1377 N N . ALA A 1 183 ? 0.412 16.413 0.197 1.00 97.31 183 ALA A N 1
ATOM 1378 C CA . ALA A 1 183 ? 1.635 16.833 -0.482 1.00 97.31 183 ALA A CA 1
ATOM 1379 C C . ALA A 1 183 ? 1.677 16.299 -1.923 1.00 97.31 183 ALA A C 1
ATOM 1381 O O . ALA A 1 183 ? 1.835 17.089 -2.855 1.00 97.31 183 ALA A O 1
ATOM 1382 N N . VAL A 1 184 ? 1.414 15.001 -2.119 1.00 96.75 184 VAL A N 1
ATOM 1383 C CA . VAL A 1 184 ? 1.303 14.382 -3.453 1.00 96.75 184 VAL A CA 1
ATOM 1384 C C . VAL A 1 184 ? 0.234 15.073 -4.300 1.00 96.75 184 VAL A C 1
ATOM 1386 O O . VAL A 1 184 ? 0.520 15.504 -5.413 1.00 96.75 184 VAL A O 1
ATOM 1389 N N . LYS A 1 185 ? -0.979 15.256 -3.760 1.00 95.88 185 LYS A N 1
ATOM 1390 C CA . LYS A 1 185 ? -2.105 15.899 -4.461 1.00 95.88 185 LYS A CA 1
ATOM 1391 C C . LYS A 1 185 ? -1.774 17.317 -4.942 1.00 95.88 185 LYS A C 1
ATOM 1393 O O . LYS A 1 185 ? -2.302 17.745 -5.962 1.00 95.88 185 LYS A O 1
ATOM 1398 N N . ARG A 1 186 ? -0.959 18.069 -4.193 1.00 96.62 186 ARG A N 1
ATOM 1399 C CA . ARG A 1 186 ? -0.576 19.449 -4.544 1.00 96.62 186 ARG A CA 1
ATOM 1400 C C . ARG A 1 186 ? 0.494 19.512 -5.626 1.00 96.62 186 ARG A C 1
ATOM 1402 O O . ARG A 1 186 ? 0.504 20.471 -6.387 1.00 96.62 186 ARG A O 1
ATOM 1409 N N . ALA A 1 187 ? 1.403 18.545 -5.646 1.00 97.19 187 ALA A N 1
ATOM 1410 C CA . ALA A 1 187 ? 2.596 18.600 -6.480 1.00 97.19 187 ALA A CA 1
ATOM 1411 C C . ALA A 1 187 ? 2.479 17.791 -7.775 1.00 97.19 187 ALA A C 1
ATOM 1413 O O . ALA A 1 187 ? 3.113 18.146 -8.761 1.00 97.19 187 ALA A O 1
ATOM 1414 N N . ILE A 1 188 ? 1.683 16.719 -7.789 1.00 97.69 188 ILE A N 1
ATOM 1415 C CA . ILE A 1 188 ? 1.571 15.821 -8.940 1.00 97.69 188 ILE A CA 1
ATOM 1416 C C . ILE A 1 188 ? 0.209 16.017 -9.598 1.00 97.69 188 ILE A C 1
ATOM 1418 O O . ILE A 1 188 ? -0.832 15.674 -9.033 1.00 97.69 188 ILE A O 1
ATOM 1422 N N . THR A 1 189 ? 0.219 16.574 -10.808 1.00 97.38 189 THR A N 1
ATOM 1423 C CA . THR A 1 189 ? -1.008 16.783 -11.586 1.00 97.38 189 THR A CA 1
ATOM 1424 C C . THR A 1 189 ? -1.583 15.452 -12.081 1.00 97.38 189 THR A C 1
ATOM 1426 O O . THR A 1 189 ? -0.831 14.483 -12.248 1.00 97.38 189 THR A O 1
ATOM 1429 N N . PRO A 1 190 ? -2.894 15.382 -12.384 1.00 97.00 190 PRO A N 1
ATOM 1430 C CA . PRO A 1 190 ? -3.467 14.209 -13.030 1.00 97.00 190 PRO A CA 1
ATOM 1431 C C . PRO A 1 190 ? -2.744 13.820 -14.321 1.00 97.00 190 PRO A C 1
ATOM 1433 O O . PRO A 1 190 ? -2.523 12.634 -14.552 1.00 97.00 190 PRO A O 1
ATOM 1436 N N . GLN A 1 191 ? -2.333 14.803 -15.129 1.00 97.31 191 GLN A N 1
ATOM 1437 C CA . GLN A 1 191 ? -1.609 14.604 -16.385 1.00 97.31 191 GLN A CA 1
ATOM 1438 C C . GLN A 1 191 ? -0.246 13.958 -16.140 1.00 97.31 191 GLN A C 1
ATOM 1440 O O . GLN A 1 191 ? 0.052 12.936 -16.751 1.00 97.31 191 GLN A O 1
ATOM 1445 N N . THR A 1 192 ? 0.537 14.487 -15.196 1.00 97.56 192 THR A N 1
ATOM 1446 C CA . THR A 1 192 ? 1.834 13.906 -14.827 1.00 97.56 192 THR A CA 1
ATOM 1447 C C . THR A 1 192 ? 1.656 12.482 -14.307 1.00 97.56 192 THR A C 1
ATOM 1449 O O . THR A 1 192 ? 2.307 11.554 -14.781 1.00 97.56 192 THR A O 1
ATOM 1452 N N . PHE A 1 193 ? 0.732 12.264 -13.366 1.00 96.88 193 PHE A N 1
ATOM 1453 C CA . PHE A 1 193 ? 0.543 10.928 -12.811 1.00 96.88 193 PHE A CA 1
ATOM 1454 C C . PHE A 1 193 ? 0.014 9.944 -13.855 1.00 96.88 193 PHE A C 1
ATOM 1456 O O . PHE A 1 193 ? 0.508 8.830 -13.932 1.00 96.88 193 PHE A O 1
ATOM 1463 N N . SER A 1 194 ? -0.980 10.311 -14.661 1.00 95.94 194 SER A N 1
ATOM 1464 C CA . SER A 1 194 ? -1.620 9.384 -15.603 1.00 95.94 194 SER A CA 1
ATOM 1465 C C . SER A 1 194 ? -0.823 9.164 -16.886 1.00 95.94 194 SER A C 1
ATOM 1467 O O . SER A 1 194 ? -0.871 8.061 -17.421 1.00 95.94 194 SER A O 1
ATOM 1469 N N . GLY A 1 195 ? -0.112 10.185 -17.365 1.00 95.75 195 GLY A N 1
ATOM 1470 C CA . GLY A 1 195 ? 0.666 10.134 -18.602 1.00 95.75 195 GLY A CA 1
ATOM 1471 C C . GLY A 1 195 ? 2.104 9.660 -18.405 1.00 95.75 195 GLY A C 1
ATOM 1472 O O . GLY A 1 195 ? 2.599 8.895 -19.224 1.00 95.75 195 GLY A O 1
ATOM 1473 N N . GLU A 1 196 ? 2.758 10.054 -17.309 1.00 96.50 196 GLU A N 1
ATOM 1474 C CA . GLU A 1 196 ? 4.196 9.812 -17.130 1.00 96.50 196 GLU A CA 1
ATOM 1475 C C . GLU A 1 196 ? 4.500 8.722 -16.095 1.00 96.50 196 GLU A C 1
ATOM 1477 O O . GLU A 1 196 ? 5.400 7.913 -16.308 1.00 96.50 196 GLU A O 1
ATOM 1482 N N . LEU A 1 197 ? 3.740 8.650 -14.991 1.00 97.25 197 LEU A N 1
ATOM 1483 C CA . LEU A 1 197 ? 4.024 7.710 -13.891 1.00 97.25 197 LEU A CA 1
ATOM 1484 C C . LEU A 1 197 ? 3.215 6.407 -13.984 1.00 97.25 197 LEU A C 1
ATOM 1486 O O . LEU A 1 197 ? 3.778 5.315 -13.967 1.00 97.25 197 LEU A O 1
ATOM 1490 N N . ARG A 1 198 ? 1.887 6.501 -14.125 1.00 96.31 198 ARG A N 1
ATOM 1491 C CA . ARG A 1 198 ? 0.938 5.375 -14.208 1.00 96.31 198 ARG A CA 1
ATOM 1492 C C . ARG A 1 198 ? 1.370 4.282 -15.193 1.00 96.31 198 ARG A C 1
ATOM 1494 O O . ARG A 1 198 ? 1.165 3.114 -14.841 1.00 96.31 198 ARG A O 1
ATOM 1501 N N . PRO A 1 199 ? 1.935 4.594 -16.377 1.00 96.62 199 PRO A N 1
ATOM 1502 C CA . PRO A 1 199 ? 2.365 3.567 -17.323 1.00 96.62 199 PRO A CA 1
ATOM 1503 C C . PRO A 1 199 ? 3.437 2.611 -16.784 1.00 96.62 199 PRO A C 1
ATOM 1505 O O . PRO A 1 199 ? 3.508 1.487 -17.261 1.00 96.62 199 PRO A O 1
ATOM 1508 N N . TYR A 1 200 ? 4.221 3.003 -15.772 1.00 97.56 200 TYR A N 1
ATOM 1509 C CA . TYR A 1 200 ? 5.211 2.133 -15.114 1.00 97.56 200 TYR A CA 1
ATOM 1510 C C . TYR A 1 200 ? 4.629 1.224 -14.030 1.00 97.56 200 TYR A C 1
ATOM 1512 O O . TYR A 1 200 ? 5.350 0.444 -13.417 1.00 97.56 200 TYR A O 1
ATOM 1520 N N . PHE A 1 201 ? 3.313 1.269 -13.821 1.00 96.75 201 PHE A N 1
ATOM 1521 C CA . PHE A 1 201 ? 2.611 0.363 -12.919 1.00 96.75 201 PHE A CA 1
ATOM 1522 C C . PHE A 1 201 ? 1.686 -0.609 -13.683 1.00 96.75 201 PHE A C 1
ATOM 1524 O O . PHE A 1 201 ? 0.484 -0.667 -13.385 1.00 96.75 201 PHE A O 1
ATOM 1531 N N . PRO A 1 202 ? 2.165 -1.344 -14.707 1.00 95.12 202 PRO A N 1
ATOM 1532 C CA . PRO A 1 202 ? 1.333 -2.309 -15.411 1.00 95.12 202 PRO A CA 1
ATOM 1533 C C . PRO A 1 202 ? 1.096 -3.564 -14.551 1.00 95.12 202 PRO A C 1
ATOM 1535 O O . PRO A 1 202 ? 1.962 -3.964 -13.754 1.00 95.12 202 PRO A O 1
ATOM 1538 N N . PRO A 1 203 ? -0.068 -4.223 -14.696 1.00 95.31 203 PRO A N 1
ATOM 1539 C CA . PRO A 1 203 ? -0.213 -5.581 -14.193 1.00 95.31 203 PRO A CA 1
ATOM 1540 C C . PRO A 1 203 ? 0.806 -6.501 -14.883 1.00 95.31 203 PRO A C 1
ATOM 1542 O O . PRO A 1 203 ? 1.229 -6.241 -16.003 1.00 95.31 203 PRO A O 1
ATOM 1545 N N . MET A 1 204 ? 1.192 -7.574 -14.204 1.00 95.62 204 MET A N 1
ATOM 1546 C CA . MET A 1 204 ? 2.078 -8.616 -14.727 1.00 95.62 204 MET A CA 1
ATOM 1547 C C . MET A 1 204 ? 1.394 -9.958 -14.550 1.00 95.62 204 MET A C 1
ATOM 1549 O O . MET A 1 204 ? 0.736 -10.171 -13.533 1.00 95.62 204 MET A O 1
ATOM 1553 N N . THR A 1 205 ? 1.580 -10.873 -15.496 1.00 96.31 205 THR A N 1
ATOM 1554 C CA . THR A 1 205 ? 1.138 -12.259 -15.317 1.00 96.31 205 THR A CA 1
ATOM 1555 C C . THR A 1 205 ? 2.323 -13.101 -14.866 1.00 96.31 205 THR A C 1
ATOM 1557 O O . THR A 1 205 ? 3.304 -13.206 -15.594 1.00 96.31 205 THR A O 1
ATOM 1560 N N . VAL A 1 206 ? 2.242 -13.680 -13.667 1.00 97.62 206 VAL A N 1
ATOM 1561 C CA . VAL A 1 206 ? 3.307 -14.509 -13.079 1.00 97.62 206 VAL A CA 1
ATOM 1562 C C . VAL A 1 206 ? 2.682 -15.780 -12.518 1.00 97.62 206 VAL A C 1
ATOM 1564 O O . VAL A 1 206 ? 1.754 -15.715 -11.712 1.00 97.62 206 VAL A O 1
ATOM 1567 N N . GLY A 1 207 ? 3.150 -16.947 -12.959 1.00 95.69 207 GLY A N 1
ATOM 1568 C CA . GLY A 1 207 ? 2.598 -18.239 -12.547 1.00 95.69 207 GLY A CA 1
ATOM 1569 C C . GLY A 1 207 ? 1.125 -18.412 -12.932 1.00 95.69 207 GLY A C 1
ATOM 1570 O O . GLY A 1 207 ? 0.362 -19.031 -12.195 1.00 95.69 207 GLY A O 1
ATOM 1571 N N . GLY A 1 208 ? 0.702 -17.808 -14.048 1.00 95.06 208 GLY A N 1
ATOM 1572 C CA . GLY A 1 208 ? -0.693 -17.819 -14.506 1.00 95.06 208 GLY A CA 1
ATOM 1573 C C . GLY A 1 208 ? -1.643 -16.896 -13.732 1.00 95.06 208 GLY A C 1
ATOM 1574 O O . GLY A 1 208 ? -2.843 -16.916 -13.993 1.00 95.06 208 GLY A O 1
ATOM 1575 N N . GLN A 1 209 ? -1.137 -16.079 -12.802 1.00 95.75 209 GLN A N 1
ATOM 1576 C CA . GLN A 1 209 ? -1.934 -15.110 -12.048 1.00 95.75 209 GLN A CA 1
ATOM 1577 C C . GLN A 1 209 ? -1.631 -13.683 -12.495 1.00 95.75 209 GLN A C 1
ATOM 1579 O O . GLN A 1 209 ? -0.469 -13.303 -12.624 1.00 95.75 209 GLN A O 1
ATOM 1584 N N . VAL A 1 210 ? -2.679 -12.877 -12.684 1.00 95.75 210 VAL A N 1
ATOM 1585 C CA . VAL A 1 210 ? -2.536 -11.434 -12.899 1.00 95.75 210 VAL A CA 1
ATOM 1586 C C . VAL A 1 210 ? -2.258 -10.774 -11.556 1.00 95.75 210 VAL A C 1
ATOM 1588 O O . VAL A 1 210 ? -3.107 -10.751 -10.668 1.00 95.75 210 VAL A O 1
ATOM 1591 N N . LEU A 1 211 ? -1.060 -10.224 -11.419 1.00 96.44 211 LEU A N 1
ATOM 1592 C CA . LEU A 1 211 ? -0.619 -9.486 -10.252 1.00 96.44 211 LEU A CA 1
ATOM 1593 C C . LEU A 1 211 ? -0.581 -8.002 -10.595 1.00 96.44 211 LEU A C 1
ATOM 1595 O O . LEU A 1 211 ? 0.115 -7.580 -11.516 1.00 96.44 211 LEU A O 1
ATOM 1599 N N . TYR A 1 212 ? -1.293 -7.195 -9.824 1.00 95.56 212 TYR A N 1
ATOM 1600 C CA . TYR A 1 212 ? -1.292 -5.742 -9.913 1.00 95.56 212 TYR A CA 1
ATOM 1601 C C . TYR A 1 212 ? -0.007 -5.109 -9.378 1.00 95.56 212 TYR A C 1
ATOM 1603 O O . TYR A 1 212 ? 0.682 -5.676 -8.532 1.00 95.56 212 TYR A O 1
ATOM 1611 N N . ALA A 1 213 ? 0.303 -3.931 -9.908 1.00 94.50 213 ALA A N 1
ATOM 1612 C CA . ALA A 1 213 ? 1.502 -3.162 -9.610 1.00 94.50 213 ALA A CA 1
ATOM 1613 C C . ALA A 1 213 ? 1.428 -2.465 -8.243 1.00 94.50 213 ALA A C 1
ATOM 1615 O O . ALA A 1 213 ? 0.342 -2.406 -7.658 1.00 94.50 213 ALA A O 1
ATOM 1616 N N . PRO A 1 214 ? 2.545 -1.885 -7.758 1.00 94.00 214 PRO A N 1
ATOM 1617 C CA . PRO A 1 214 ? 2.549 -1.042 -6.570 1.00 94.00 214 PRO A CA 1
ATOM 1618 C C . PRO A 1 214 ? 1.401 -0.024 -6.569 1.00 94.00 214 PRO A C 1
ATOM 1620 O O . PRO A 1 214 ? 1.272 0.807 -7.473 1.00 94.00 214 PRO A O 1
ATOM 1623 N N . GLY A 1 215 ? 0.555 -0.081 -5.542 1.00 89.88 215 GLY A N 1
ATOM 1624 C CA . GLY A 1 215 ? -0.601 0.802 -5.420 1.00 89.88 215 GLY A CA 1
ATOM 1625 C C . GLY A 1 215 ? -0.998 1.090 -3.976 1.00 89.88 215 GLY A C 1
ATOM 1626 O O . GLY A 1 215 ? -0.725 0.313 -3.065 1.00 89.88 215 GLY A O 1
ATOM 1627 N N . GLY A 1 216 ? -1.697 2.211 -3.767 1.00 86.75 216 GLY A N 1
ATOM 1628 C CA . GLY A 1 216 ? -2.138 2.641 -2.434 1.00 86.75 216 GLY A CA 1
ATOM 1629 C C . GLY A 1 216 ? -3.085 1.659 -1.730 1.00 86.75 216 GLY A C 1
ATOM 1630 O O . GLY A 1 216 ? -3.086 1.593 -0.504 1.00 86.75 216 GLY A O 1
ATOM 1631 N N . ALA A 1 217 ? -3.842 0.855 -2.486 1.00 87.31 217 ALA A N 1
ATOM 1632 C CA . ALA A 1 217 ? -4.725 -0.186 -1.943 1.00 87.31 217 ALA A CA 1
ATOM 1633 C C . ALA A 1 217 ? -3.958 -1.312 -1.216 1.00 87.31 217 ALA A C 1
ATOM 1635 O O . ALA A 1 217 ? -4.495 -1.962 -0.324 1.00 87.31 217 ALA A O 1
ATOM 1636 N N . GLN A 1 218 ? -2.676 -1.484 -1.547 1.00 88.62 218 GLN A N 1
ATOM 1637 C CA . GLN A 1 218 ? -1.785 -2.523 -1.023 1.00 88.62 218 GLN A CA 1
ATOM 1638 C C . GLN A 1 218 ? -0.924 -2.022 0.152 1.00 88.62 218 GLN A C 1
ATOM 1640 O O . GLN A 1 218 ? 0.086 -2.632 0.496 1.00 88.62 218 GLN A O 1
ATOM 1645 N N . MET A 1 219 ? -1.265 -0.869 0.734 1.00 91.81 219 MET A N 1
ATOM 1646 C CA . MET A 1 219 ? -0.512 -0.258 1.830 1.00 91.81 219 MET A CA 1
ATOM 1647 C C . MET A 1 219 ? -1.113 -0.589 3.204 1.00 91.81 219 MET A C 1
ATOM 1649 O O . MET A 1 219 ? -2.264 -1.001 3.348 1.00 91.81 219 MET A O 1
ATOM 1653 N N . THR A 1 220 ? -0.348 -0.276 4.250 1.00 90.94 220 THR A N 1
ATOM 1654 C CA . THR A 1 220 ? -0.711 -0.438 5.664 1.00 90.94 220 THR A CA 1
ATOM 1655 C C . THR A 1 220 ? -2.053 0.188 6.123 1.00 90.94 220 THR A C 1
ATOM 1657 O O . THR A 1 220 ? -2.603 -0.344 7.089 1.00 90.94 220 THR A O 1
ATOM 1660 N N . PRO A 1 221 ? -2.666 1.223 5.490 1.00 94.38 221 PRO A N 1
ATOM 1661 C CA . PRO A 1 221 ? -4.028 1.653 5.841 1.00 94.38 221 PRO A CA 1
ATOM 1662 C C . PRO A 1 221 ? -5.065 0.533 5.785 1.00 94.38 221 PRO A C 1
ATOM 1664 O O . PRO A 1 221 ? -6.018 0.569 6.553 1.00 94.38 221 PRO A O 1
ATOM 1667 N N . LEU A 1 222 ? -4.856 -0.487 4.943 1.00 96.06 222 LEU A N 1
ATOM 1668 C CA . LEU A 1 222 ? -5.709 -1.673 4.900 1.00 96.06 222 LEU A CA 1
ATOM 1669 C C . LEU A 1 222 ? -5.836 -2.333 6.281 1.00 96.06 222 LEU A C 1
ATOM 1671 O O . LEU A 1 222 ? -6.928 -2.689 6.711 1.00 96.06 222 LEU A O 1
ATOM 1675 N N . LEU A 1 223 ? -4.722 -2.455 7.007 1.00 96.44 223 LEU A N 1
ATOM 1676 C CA . LEU A 1 223 ? -4.705 -3.061 8.337 1.00 96.44 223 LEU A CA 1
ATOM 1677 C C . LEU A 1 223 ? -5.411 -2.180 9.373 1.00 96.44 223 LEU A C 1
ATOM 1679 O O . LEU A 1 223 ? -6.053 -2.689 10.287 1.00 96.44 223 LEU A O 1
ATOM 1683 N N . VAL A 1 224 ? -5.344 -0.862 9.212 1.00 97.00 224 VAL A N 1
ATOM 1684 C CA . VAL A 1 224 ? -6.058 0.080 10.079 1.00 97.00 224 VAL A CA 1
ATOM 1685 C C . VAL A 1 224 ? -7.557 -0.018 9.825 1.00 97.00 224 VAL A C 1
ATOM 1687 O O . VAL A 1 224 ? -8.321 -0.084 10.783 1.00 97.00 224 VAL A O 1
ATOM 1690 N N . ASP A 1 225 ? -7.979 -0.118 8.564 1.00 97.56 225 ASP A N 1
ATOM 1691 C CA . ASP A 1 225 ? -9.389 -0.309 8.230 1.00 97.56 225 ASP A CA 1
ATOM 1692 C C . ASP A 1 225 ? -9.929 -1.603 8.864 1.00 97.56 225 ASP A C 1
ATOM 1694 O O . ASP A 1 225 ? -10.986 -1.583 9.499 1.00 97.56 225 ASP A O 1
ATOM 1698 N N . ILE A 1 226 ? -9.154 -2.695 8.809 1.00 97.88 226 ILE A N 1
ATOM 1699 C CA . ILE A 1 226 ? -9.464 -3.974 9.476 1.00 97.88 226 ILE A CA 1
ATOM 1700 C C . ILE A 1 226 ? -9.588 -3.820 10.999 1.00 97.88 226 ILE A C 1
ATOM 1702 O O . ILE A 1 226 ? -10.508 -4.375 11.597 1.00 97.88 226 ILE A O 1
ATOM 1706 N N . LEU A 1 227 ? -8.670 -3.091 11.634 1.00 98.31 227 LEU A N 1
ATOM 1707 C CA . LEU A 1 227 ? -8.650 -2.912 13.088 1.00 98.31 227 LEU A CA 1
ATOM 1708 C C . LEU A 1 227 ? -9.773 -1.995 13.583 1.00 98.31 227 LEU A C 1
ATOM 1710 O O . LEU A 1 227 ? -10.329 -2.219 14.657 1.00 98.31 227 LEU A O 1
ATOM 1714 N N . LEU A 1 228 ? -10.093 -0.953 12.816 1.00 98.38 228 LEU A N 1
ATOM 1715 C CA . LEU A 1 228 ? -10.888 0.172 13.294 1.00 98.38 228 LEU A CA 1
ATOM 1716 C C . LEU A 1 228 ? -12.321 0.176 12.767 1.00 98.38 228 LEU A C 1
ATOM 1718 O O . LEU A 1 228 ? -13.243 0.316 13.567 1.00 98.38 228 LEU A O 1
ATOM 1722 N N . ILE A 1 229 ? -12.510 0.074 11.447 1.00 97.94 229 ILE A N 1
ATOM 1723 C CA . ILE A 1 229 ? -13.773 0.458 10.791 1.00 97.94 229 ILE A CA 1
ATOM 1724 C C . ILE A 1 229 ? -14.452 -0.643 9.981 1.00 97.94 229 ILE A C 1
ATOM 1726 O O . ILE A 1 229 ? -15.564 -0.395 9.509 1.00 97.94 229 ILE A O 1
ATOM 1730 N N . ARG A 1 230 ? -13.821 -1.813 9.807 1.00 97.12 230 ARG A N 1
ATOM 1731 C CA . ARG A 1 230 ? -14.339 -2.884 8.940 1.00 97.12 230 ARG A CA 1
ATOM 1732 C C . ARG A 1 230 ? -15.821 -3.208 9.202 1.00 97.12 230 ARG A C 1
ATOM 1734 O O . ARG A 1 230 ? -16.311 -2.984 10.316 1.00 97.12 230 ARG A O 1
ATOM 1741 N N . PRO A 1 231 ? -16.540 -3.732 8.197 1.00 97.56 231 PRO A N 1
ATOM 1742 C CA . PRO A 1 231 ? -17.879 -4.273 8.395 1.00 97.56 231 PRO A CA 1
ATOM 1743 C C . PRO A 1 231 ? -17.901 -5.332 9.505 1.00 97.56 231 PRO A C 1
ATOM 1745 O O . PRO A 1 231 ? -16.934 -6.081 9.679 1.00 97.56 231 PRO A O 1
ATOM 1748 N N . GLU A 1 232 ? -18.982 -5.358 10.277 1.00 94.69 232 GLU A N 1
ATOM 1749 C CA . GLU A 1 232 ? -19.291 -6.446 11.205 1.00 94.69 232 GLU A CA 1
ATOM 1750 C C . GLU A 1 232 ? -20.130 -7.520 10.495 1.00 94.69 232 GLU A C 1
ATOM 1752 O O . GLU A 1 232 ? -20.756 -7.212 9.479 1.00 94.69 232 GLU A O 1
ATOM 1757 N N . PRO A 1 233 ? -20.165 -8.769 10.998 1.00 93.19 233 PRO A N 1
ATOM 1758 C CA . PRO A 1 233 ? -21.002 -9.811 10.409 1.00 93.19 233 PRO A CA 1
ATOM 1759 C C . PRO A 1 233 ? -22.466 -9.373 10.277 1.00 93.19 233 PRO A C 1
ATOM 1761 O O . PRO A 1 233 ? -23.082 -8.965 11.263 1.00 93.19 233 PRO A O 1
ATOM 1764 N N . GLY A 1 234 ? -23.017 -9.473 9.067 1.00 91.69 234 GLY A N 1
ATOM 1765 C CA . GLY A 1 234 ? -24.374 -9.037 8.730 1.00 91.69 234 GLY A CA 1
ATOM 1766 C C . GLY A 1 234 ? -24.492 -7.593 8.225 1.00 91.69 234 GLY A C 1
ATOM 1767 O O . GLY A 1 234 ? -25.576 -7.204 7.784 1.00 91.69 234 GLY A O 1
ATOM 1768 N N . ASP A 1 235 ? -23.414 -6.801 8.235 1.00 94.44 235 ASP A N 1
ATOM 1769 C CA . ASP A 1 235 ? -23.397 -5.498 7.563 1.00 94.44 235 ASP A CA 1
ATOM 1770 C C . ASP A 1 235 ? -23.513 -5.681 6.039 1.00 94.44 235 ASP A C 1
ATOM 1772 O O . ASP A 1 235 ? -22.835 -6.515 5.442 1.00 94.44 235 ASP A O 1
ATOM 1776 N N . GLN A 1 236 ? -24.285 -4.817 5.368 1.00 92.50 236 GLN A N 1
ATOM 1777 C CA . GLN A 1 236 ? -24.474 -4.861 3.906 1.00 92.50 236 GLN A CA 1
ATOM 1778 C C . GLN A 1 236 ? -23.149 -4.834 3.114 1.00 92.50 236 GLN A C 1
ATOM 1780 O O . GLN A 1 236 ? -23.067 -5.380 2.018 1.00 92.50 236 GLN A O 1
ATOM 1785 N N . ALA A 1 237 ? -22.110 -4.192 3.657 1.00 93.75 237 ALA A N 1
ATOM 1786 C CA . ALA A 1 237 ? -20.807 -4.057 3.008 1.00 93.75 237 ALA A CA 1
ATOM 1787 C C . ALA A 1 237 ? -19.855 -5.251 3.242 1.00 93.75 237 ALA A C 1
ATOM 1789 O O . ALA A 1 237 ? -18.740 -5.229 2.720 1.00 93.75 237 ALA A O 1
ATOM 1790 N N . GLU A 1 238 ? -20.246 -6.262 4.029 1.00 95.19 238 GLU A N 1
ATOM 1791 C CA . GLU A 1 238 ? -19.375 -7.376 4.434 1.00 95.19 238 GLU A CA 1
ATOM 1792 C C . GLU A 1 238 ? -18.817 -8.157 3.237 1.00 95.19 238 GLU A C 1
ATOM 1794 O O . GLU A 1 238 ? -17.599 -8.288 3.109 1.00 95.19 238 GLU A O 1
ATOM 1799 N N . GLU A 1 239 ? -19.686 -8.628 2.336 1.00 96.19 239 GLU A N 1
ATOM 1800 C CA . GLU A 1 239 ? -19.285 -9.461 1.192 1.00 96.19 239 GLU A CA 1
ATOM 1801 C C . GLU A 1 239 ? -18.285 -8.733 0.285 1.00 96.19 239 GLU A C 1
ATOM 1803 O O . GLU A 1 239 ? -17.228 -9.272 -0.059 1.00 96.19 239 GLU A O 1
ATOM 1808 N N . TRP A 1 240 ? -18.593 -7.478 -0.051 1.00 96.25 240 TRP A N 1
ATOM 1809 C CA . TRP A 1 240 ? -17.721 -6.639 -0.866 1.00 96.25 240 TRP A CA 1
ATOM 1810 C C . TRP A 1 240 ? -16.362 -6.418 -0.188 1.00 96.25 240 TRP A C 1
ATOM 1812 O O . TRP A 1 240 ? -15.314 -6.583 -0.819 1.00 96.25 240 TRP A O 1
ATOM 1822 N N . TYR A 1 241 ? -16.362 -6.087 1.107 1.00 96.94 241 TYR A N 1
ATOM 1823 C CA . TYR A 1 241 ? -15.133 -5.800 1.843 1.00 96.94 241 TYR A CA 1
ATOM 1824 C C . TYR A 1 241 ? -14.238 -7.039 1.966 1.00 96.94 241 TYR A C 1
ATOM 1826 O O . TYR A 1 241 ? -13.025 -6.936 1.807 1.00 96.94 241 TYR A O 1
ATOM 1834 N N . GLU A 1 242 ? -14.807 -8.226 2.184 1.00 96.12 242 GLU A N 1
ATOM 1835 C CA . GLU A 1 242 ? -14.049 -9.485 2.191 1.00 96.12 242 GLU A CA 1
ATOM 1836 C C . GLU A 1 242 ? -13.467 -9.821 0.804 1.00 96.12 242 GLU A C 1
ATOM 1838 O O . GLU A 1 242 ? -12.347 -10.332 0.711 1.00 96.12 242 GLU A O 1
ATOM 1843 N N . GLY A 1 243 ? -14.166 -9.473 -0.283 1.00 96.00 243 GLY A N 1
ATOM 1844 C CA . GLY A 1 243 ? -13.608 -9.491 -1.640 1.00 96.00 243 GLY A CA 1
ATOM 1845 C C . GLY A 1 243 ? -12.385 -8.583 -1.780 1.00 96.00 243 GLY A C 1
ATOM 1846 O O . GLY A 1 243 ? -11.308 -9.044 -2.164 1.00 96.00 243 GLY A O 1
ATOM 1847 N N . TYR A 1 244 ? -12.522 -7.326 -1.356 1.00 95.81 244 TYR A N 1
ATOM 1848 C CA . TYR A 1 244 ? -11.436 -6.346 -1.342 1.00 95.81 244 TYR A CA 1
ATOM 1849 C C . TYR A 1 244 ? -10.227 -6.813 -0.506 1.00 95.81 244 TYR A C 1
ATOM 1851 O O . TYR A 1 244 ? -9.076 -6.641 -0.917 1.00 95.81 244 TYR A O 1
ATOM 1859 N N . LEU A 1 245 ? -10.452 -7.462 0.644 1.00 95.81 245 LEU A N 1
ATOM 1860 C CA . LEU A 1 245 ? -9.370 -8.034 1.452 1.00 95.81 245 LEU A CA 1
ATOM 1861 C C . LEU A 1 245 ? -8.651 -9.183 0.740 1.00 95.81 245 LEU A C 1
ATOM 1863 O O . LEU A 1 245 ? -7.421 -9.235 0.777 1.00 95.81 245 LEU A O 1
ATOM 1867 N N . ARG A 1 246 ? -9.387 -10.093 0.090 1.00 95.19 246 ARG A N 1
ATOM 1868 C CA . ARG A 1 246 ? -8.811 -11.247 -0.624 1.00 95.19 246 ARG A CA 1
ATOM 1869 C C . ARG A 1 246 ? -7.825 -10.817 -1.709 1.00 95.19 246 ARG A C 1
ATOM 1871 O O . ARG A 1 246 ? -6.815 -11.482 -1.915 1.00 95.19 246 ARG A O 1
ATOM 1878 N N . GLU A 1 247 ? -8.110 -9.698 -2.362 1.00 94.00 247 GLU A N 1
ATOM 1879 C CA . GLU A 1 247 ? -7.305 -9.152 -3.455 1.00 94.00 247 GLU A CA 1
ATOM 1880 C C . GLU A 1 247 ? -6.080 -8.362 -2.960 1.00 94.00 247 GLU A C 1
ATOM 1882 O O . GLU A 1 247 ? -5.015 -8.445 -3.569 1.00 94.00 247 GLU A O 1
ATOM 1887 N N . ASN A 1 248 ? -6.182 -7.637 -1.835 1.00 95.88 248 ASN A N 1
ATOM 1888 C CA . ASN A 1 248 ? -5.105 -6.743 -1.375 1.00 95.88 248 ASN A CA 1
ATOM 1889 C C . ASN A 1 248 ? -4.221 -7.316 -0.260 1.00 95.88 248 ASN A C 1
ATOM 1891 O O . ASN A 1 248 ? -3.039 -6.976 -0.192 1.00 95.88 248 ASN A O 1
ATOM 1895 N N . LEU A 1 249 ? -4.740 -8.194 0.609 1.00 95.88 249 LEU A N 1
ATOM 1896 C CA . LEU A 1 249 ? -3.949 -8.780 1.700 1.00 95.88 249 LEU A CA 1
ATOM 1897 C C . LEU A 1 249 ? -2.678 -9.502 1.228 1.00 95.88 249 LEU A C 1
ATOM 1899 O O . LEU A 1 249 ? -1.664 -9.337 1.910 1.00 95.88 249 LEU A O 1
ATOM 1903 N N . PRO A 1 250 ? -2.660 -10.253 0.103 1.00 95.44 250 PRO A N 1
ATOM 1904 C CA . PRO A 1 250 ? -1.449 -10.938 -0.359 1.00 95.44 250 PRO A CA 1
ATOM 1905 C C . PRO A 1 250 ? -0.239 -10.015 -0.570 1.00 95.44 250 PRO A C 1
ATOM 1907 O O . PRO A 1 250 ? 0.898 -10.461 -0.427 1.00 95.44 250 PRO A O 1
ATOM 1910 N N . TYR A 1 251 ? -0.474 -8.730 -0.854 1.00 96.50 251 TYR A N 1
ATOM 1911 C CA . TYR A 1 251 ? 0.571 -7.733 -1.096 1.00 96.50 251 TYR A CA 1
ATOM 1912 C C . TYR A 1 251 ? 1.203 -7.162 0.175 1.00 96.50 251 TYR A C 1
ATOM 1914 O O . TYR A 1 251 ? 2.267 -6.545 0.106 1.00 96.50 251 TYR A O 1
ATOM 1922 N N . LEU A 1 252 ? 0.568 -7.345 1.335 1.00 95.81 252 LEU A N 1
ATOM 1923 C CA . LEU A 1 252 ? 1.155 -6.921 2.600 1.00 95.81 252 LEU A CA 1
ATOM 1924 C C . LEU A 1 252 ? 2.287 -7.877 3.012 1.00 95.81 252 LEU A C 1
ATOM 1926 O O . LEU A 1 252 ? 2.165 -9.083 2.794 1.00 95.81 252 LEU A O 1
ATOM 1930 N N . PRO A 1 253 ? 3.336 -7.389 3.698 1.00 95.12 253 PRO A N 1
ATOM 1931 C CA . PRO A 1 253 ? 4.339 -8.217 4.352 1.00 95.12 253 PRO A CA 1
ATOM 1932 C C . PRO A 1 253 ? 3.714 -9.283 5.255 1.00 95.12 253 PRO A C 1
ATOM 1934 O O . PRO A 1 253 ? 2.685 -9.048 5.897 1.00 95.12 253 PRO A O 1
ATOM 1937 N N . ALA A 1 254 ? 4.369 -10.441 5.367 1.00 93.19 254 ALA A N 1
ATOM 1938 C CA . ALA A 1 254 ? 3.845 -11.595 6.104 1.00 93.19 254 ALA A CA 1
ATOM 1939 C C . ALA A 1 254 ? 3.419 -11.263 7.547 1.00 93.19 254 ALA A C 1
ATOM 1941 O O . ALA A 1 254 ? 2.367 -11.712 8.004 1.00 93.19 254 ALA A O 1
ATOM 1942 N N . ALA A 1 255 ? 4.181 -10.410 8.239 1.00 93.88 255 ALA A N 1
ATOM 1943 C CA . ALA A 1 255 ? 3.860 -9.968 9.594 1.00 93.88 255 ALA A CA 1
ATOM 1944 C C . ALA A 1 255 ? 2.545 -9.166 9.672 1.00 93.88 255 ALA A C 1
ATOM 1946 O O . ALA A 1 255 ? 1.775 -9.335 10.618 1.00 93.88 255 ALA A O 1
ATOM 1947 N N . TYR A 1 256 ? 2.246 -8.333 8.670 1.00 96.50 256 TYR A N 1
ATOM 1948 C CA . TYR A 1 256 ? 0.983 -7.593 8.599 1.00 96.50 256 TYR A CA 1
ATOM 1949 C C . TYR A 1 256 ? -0.198 -8.485 8.224 1.00 96.50 256 TYR A C 1
ATOM 1951 O O . TYR A 1 256 ? -1.287 -8.290 8.762 1.00 96.50 256 TYR A O 1
ATOM 1959 N N . ARG A 1 257 ? 0.006 -9.511 7.390 1.00 96.31 257 ARG A N 1
ATOM 1960 C CA . ARG A 1 257 ? -1.038 -10.515 7.123 1.00 96.31 257 ARG A CA 1
ATOM 1961 C C . ARG A 1 257 ? -1.380 -11.317 8.381 1.00 96.31 257 ARG A C 1
ATOM 1963 O O . ARG A 1 257 ? -2.547 -11.399 8.747 1.00 96.31 257 ARG A O 1
ATOM 1970 N N . ALA A 1 258 ? -0.373 -11.782 9.121 1.00 95.12 258 ALA A N 1
ATOM 1971 C CA . ALA A 1 258 ? -0.585 -12.454 10.406 1.00 95.12 258 ALA A CA 1
ATOM 1972 C C . ALA A 1 258 ? -1.279 -11.541 11.440 1.00 95.12 258 ALA A C 1
ATOM 1974 O O . ALA A 1 258 ? -2.118 -11.986 12.228 1.00 95.12 258 ALA A O 1
ATOM 1975 N N . ALA A 1 259 ? -0.958 -10.243 11.434 1.00 96.06 259 ALA A N 1
ATOM 1976 C CA . ALA A 1 259 ? -1.631 -9.262 12.277 1.00 96.06 259 ALA A CA 1
ATOM 1977 C C . ALA A 1 259 ? -3.099 -9.056 11.885 1.00 96.06 259 ALA A C 1
ATOM 1979 O O . ALA A 1 259 ? -3.940 -8.978 12.779 1.00 96.06 259 ALA A O 1
ATOM 1980 N N . SER A 1 260 ? -3.403 -9.030 10.584 1.00 96.25 260 SER A N 1
ATOM 1981 C CA . SER A 1 260 ? -4.774 -9.035 10.065 1.00 96.25 260 SER A CA 1
ATOM 1982 C C . SER A 1 260 ? -5.539 -10.265 10.560 1.00 96.25 260 SER A C 1
ATOM 1984 O O . SER A 1 260 ? -6.602 -10.115 11.156 1.00 96.25 260 SER A O 1
ATOM 1986 N N . ASP A 1 261 ? -4.977 -11.472 10.444 1.00 95.31 261 ASP A N 1
ATOM 1987 C CA . ASP A 1 261 ? -5.639 -12.699 10.914 1.00 95.31 261 ASP A CA 1
ATOM 1988 C C . ASP A 1 261 ? -5.957 -12.661 12.411 1.00 95.31 261 ASP A C 1
ATOM 1990 O O . ASP A 1 261 ? -7.006 -13.131 12.849 1.00 95.31 261 ASP A O 1
ATOM 1994 N N . ARG A 1 262 ? -5.061 -12.083 13.220 1.00 94.19 262 ARG A N 1
ATOM 1995 C CA . ARG A 1 262 ? -5.311 -11.851 14.648 1.00 94.19 262 ARG A CA 1
ATOM 1996 C C . ARG A 1 262 ? -6.410 -10.813 14.866 1.00 94.19 262 ARG A C 1
ATOM 1998 O O . ARG A 1 262 ? -7.329 -11.079 15.633 1.00 94.19 262 ARG A O 1
ATOM 2005 N N . ALA A 1 263 ? -6.328 -9.668 14.193 1.00 95.81 263 ALA A N 1
ATOM 2006 C CA . ALA A 1 263 ? -7.312 -8.593 14.290 1.00 95.81 263 ALA A CA 1
ATOM 2007 C C . ALA A 1 263 ? -8.720 -9.080 13.937 1.00 95.81 263 ALA A C 1
ATOM 2009 O O . ALA A 1 263 ? -9.687 -8.742 14.616 1.00 95.81 263 ALA A O 1
ATOM 2010 N N . ARG A 1 264 ? -8.830 -9.953 12.928 1.00 94.56 264 ARG A N 1
ATOM 2011 C CA . ARG A 1 264 ? -10.113 -10.470 12.452 1.00 94.56 264 ARG A CA 1
ATOM 2012 C C . ARG A 1 264 ? -10.865 -11.324 13.483 1.00 94.56 264 ARG A C 1
ATOM 2014 O O . ARG A 1 264 ? -12.075 -11.480 13.329 1.00 94.56 264 ARG A O 1
ATOM 2021 N N . ARG A 1 265 ? -10.202 -11.791 14.552 1.00 94.38 265 ARG A N 1
ATOM 2022 C CA . ARG A 1 265 ? -10.818 -12.515 15.687 1.00 94.38 265 ARG A CA 1
ATOM 2023 C C . ARG A 1 265 ? -11.515 -11.601 16.704 1.00 94.38 265 ARG A C 1
ATOM 2025 O O . ARG A 1 265 ? -12.190 -12.104 17.594 1.00 94.38 265 ARG A O 1
ATOM 2032 N N . HIS A 1 266 ? -11.345 -10.284 16.595 1.00 95.62 266 HIS A N 1
ATOM 2033 C CA . HIS A 1 266 ? -11.950 -9.288 17.483 1.00 95.62 266 HIS A CA 1
ATOM 2034 C C . HIS A 1 266 ? -12.987 -8.453 16.729 1.00 95.62 266 HIS A C 1
ATOM 2036 O O . HIS A 1 266 ? -12.801 -8.182 15.546 1.00 95.62 266 HIS A O 1
ATOM 2042 N N . ARG A 1 267 ? -14.043 -7.964 17.391 1.00 97.12 267 ARG A N 1
ATOM 2043 C CA . ARG A 1 267 ? -14.892 -6.919 16.785 1.00 97.12 267 ARG A CA 1
ATOM 2044 C C . ARG A 1 267 ? -14.038 -5.674 16.458 1.00 97.12 267 ARG A C 1
ATOM 2046 O O . ARG A 1 267 ? -13.133 -5.364 17.241 1.00 97.12 267 ARG A O 1
ATOM 2053 N N . PRO A 1 268 ? -14.291 -4.971 15.336 1.00 97.88 268 PRO A N 1
ATOM 2054 C CA . PRO A 1 268 ? -13.596 -3.722 15.022 1.00 97.88 268 PRO A CA 1
ATOM 2055 C C . PRO A 1 268 ? -13.728 -2.699 16.152 1.00 97.88 268 PRO A C 1
ATOM 2057 O O . PRO A 1 268 ? -14.783 -2.586 16.778 1.00 97.88 268 PRO A O 1
ATOM 2060 N N . LEU A 1 269 ? -12.651 -1.947 16.399 1.00 98.56 269 LEU A N 1
ATOM 2061 C CA . LEU A 1 269 ? -12.545 -1.048 17.548 1.00 98.56 269 LEU A CA 1
ATOM 2062 C C . LEU A 1 269 ? -13.661 -0.007 17.594 1.00 98.56 269 LEU A C 1
ATOM 2064 O O . LEU A 1 269 ? -14.249 0.187 18.650 1.00 98.56 269 LEU A O 1
ATOM 2068 N N . LEU A 1 270 ? -13.960 0.670 16.482 1.00 98.50 270 LEU A N 1
ATOM 2069 C CA . LEU A 1 270 ? -14.884 1.802 16.512 1.00 98.50 270 LEU A CA 1
ATOM 2070 C C . LEU A 1 270 ? -16.306 1.405 16.932 1.00 98.50 270 LEU A C 1
ATOM 2072 O O . LEU A 1 270 ? -16.772 1.969 17.921 1.00 98.50 270 LEU A O 1
ATOM 2076 N N . PRO A 1 271 ? -17.014 0.488 16.242 1.00 97.62 271 PRO A N 1
ATOM 2077 C CA . PRO A 1 271 ? -18.376 0.147 16.644 1.00 97.62 271 PRO A CA 1
ATOM 2078 C C . PRO A 1 271 ? -18.414 -0.489 18.037 1.00 97.62 271 PRO A C 1
ATOM 2080 O O . PRO A 1 271 ? -19.231 -0.086 18.858 1.00 97.62 271 PRO A O 1
ATOM 2083 N N . ARG A 1 272 ? -17.459 -1.372 18.365 1.00 98.00 272 ARG A N 1
ATOM 2084 C CA . ARG A 1 272 ? -17.370 -1.991 19.695 1.00 98.00 272 ARG A CA 1
ATOM 2085 C C . ARG A 1 272 ? -17.247 -0.953 20.815 1.00 98.00 272 ARG A C 1
ATOM 2087 O O . ARG A 1 272 ? -17.997 -1.002 21.783 1.00 98.00 272 ARG A O 1
ATOM 2094 N N . LEU A 1 273 ? -16.297 -0.025 20.698 1.00 98.12 273 LEU A N 1
ATOM 2095 C CA . LEU A 1 273 ? -16.051 0.982 21.733 1.00 98.12 273 LEU A CA 1
ATOM 2096 C C . LEU A 1 273 ? -17.194 2.001 21.831 1.00 98.12 273 LEU A C 1
ATOM 2098 O O . LEU A 1 273 ? -17.442 2.524 22.915 1.00 98.12 273 LEU A O 1
ATOM 2102 N N . VAL A 1 274 ? -17.900 2.277 20.728 1.00 97.62 274 VAL A N 1
ATOM 2103 C CA . VAL A 1 274 ? -19.124 3.094 20.746 1.00 97.62 274 VAL A CA 1
ATOM 2104 C C . VAL A 1 274 ? -20.234 2.389 21.528 1.00 97.62 274 VAL A C 1
ATOM 2106 O O . VAL A 1 274 ? -20.819 3.011 22.418 1.00 97.62 274 VAL A O 1
ATOM 2109 N N . ASP A 1 275 ? -20.485 1.106 21.259 1.00 96.75 275 ASP A N 1
ATOM 2110 C CA . ASP A 1 275 ? -21.487 0.317 21.986 1.00 96.75 275 ASP A CA 1
ATOM 2111 C C . ASP A 1 275 ? -21.169 0.271 23.490 1.00 96.75 275 ASP A C 1
ATOM 2113 O O . ASP A 1 275 ? -22.018 0.567 24.329 1.00 96.75 275 ASP A O 1
ATOM 2117 N N . GLU A 1 276 ? -19.918 -0.037 23.846 1.00 97.00 276 GLU A N 1
ATOM 2118 C CA . GLU A 1 276 ? -19.466 -0.111 25.241 1.00 97.00 276 GLU A CA 1
ATOM 2119 C C . GLU A 1 276 ? -19.602 1.232 25.972 1.00 97.00 276 GLU A C 1
ATOM 2121 O O . GLU A 1 276 ? -20.067 1.280 27.113 1.00 97.00 276 GLU A O 1
ATOM 2126 N N . ALA A 1 277 ? -19.221 2.335 25.320 1.00 95.81 277 ALA A N 1
ATOM 2127 C CA . ALA A 1 277 ? -19.299 3.668 25.908 1.00 95.81 277 ALA A CA 1
ATOM 2128 C C . ALA A 1 277 ? -20.746 4.129 26.134 1.00 95.81 277 ALA A C 1
ATOM 2130 O O . ALA A 1 277 ? -21.029 4.808 27.123 1.00 95.81 277 ALA A O 1
ATOM 2131 N N . THR A 1 278 ? -21.651 3.776 25.217 1.00 94.62 278 THR A N 1
ATOM 2132 C CA . THR A 1 278 ? -23.061 4.203 25.234 1.00 94.62 278 THR A CA 1
ATOM 2133 C C . THR A 1 278 ? -23.980 3.259 26.006 1.00 94.62 278 THR A C 1
ATOM 2135 O O . THR A 1 278 ? -25.129 3.612 26.267 1.00 94.62 278 THR A O 1
ATOM 2138 N N . ALA A 1 279 ? -23.471 2.114 26.474 1.00 93.44 279 ALA A N 1
ATOM 2139 C CA . ALA A 1 279 ? -24.187 1.219 27.382 1.00 93.44 279 ALA A CA 1
ATOM 2140 C C . ALA A 1 279 ? -24.598 1.891 28.712 1.00 93.44 279 ALA A C 1
ATOM 2142 O O . ALA A 1 279 ? -25.482 1.393 29.407 1.00 93.44 279 ALA A O 1
ATOM 2143 N N . HIS A 1 280 ? -23.979 3.024 29.067 1.00 86.25 280 HIS A N 1
ATOM 2144 C CA . HIS A 1 280 ? -24.325 3.831 30.237 1.00 86.25 280 HIS A CA 1
ATOM 2145 C C . HIS A 1 280 ? -24.798 5.223 29.808 1.00 86.25 280 HIS A C 1
ATOM 2147 O O . HIS A 1 280 ? -24.145 5.887 29.004 1.00 86.25 280 HIS A O 1
ATOM 2153 N N . SER A 1 281 ? -25.909 5.685 30.389 1.00 85.44 281 SER A N 1
ATOM 2154 C CA . SER A 1 281 ? -26.435 7.038 30.192 1.00 85.44 281 SER A CA 1
ATOM 2155 C C . SER A 1 281 ? -26.584 7.740 31.549 1.00 85.44 281 SER A C 1
ATOM 2157 O O . SER A 1 281 ? -27.422 7.310 32.345 1.00 85.44 281 SER A O 1
ATOM 2159 N N . PRO A 1 282 ? -25.819 8.813 31.830 1.00 87.62 282 PRO A N 1
ATOM 2160 C CA . PRO A 1 282 ? -24.864 9.477 30.935 1.00 87.62 282 PRO A CA 1
ATOM 2161 C C . PRO A 1 282 ? -23.585 8.657 30.687 1.00 87.62 282 PRO A C 1
ATOM 2163 O O . PRO A 1 282 ? -23.201 7.816 31.504 1.00 87.62 282 PRO A O 1
ATOM 2166 N N . VAL A 1 283 ? -22.911 8.940 29.566 1.00 91.62 283 VAL A N 1
ATOM 2167 C CA . VAL A 1 283 ? -21.609 8.344 29.225 1.00 91.62 283 VAL A CA 1
ATOM 2168 C C . VAL A 1 283 ? -20.602 8.684 30.320 1.00 91.62 283 VAL A C 1
ATOM 2170 O O . VAL A 1 283 ? -20.447 9.845 30.706 1.00 91.62 283 VAL A O 1
ATOM 2173 N N . ARG A 1 284 ? -19.883 7.676 30.823 1.00 92.69 284 ARG A N 1
ATOM 2174 C CA . ARG A 1 284 ? -18.899 7.895 31.889 1.00 92.69 284 ARG A CA 1
ATOM 2175 C C . ARG A 1 284 ? -17.707 8.719 31.377 1.00 92.69 284 ARG A C 1
ATOM 2177 O O . ARG A 1 284 ? -17.298 8.543 30.227 1.00 92.69 284 ARG A O 1
ATOM 2184 N N . PRO A 1 285 ? -17.067 9.559 32.213 1.00 93.06 285 PRO A N 1
ATOM 2185 C CA . PRO A 1 285 ? -15.961 10.414 31.769 1.00 93.06 285 PRO A CA 1
ATOM 2186 C C . PRO A 1 285 ? -14.780 9.669 31.125 1.00 93.06 285 PRO A C 1
ATOM 2188 O O . PRO A 1 285 ? -14.141 10.198 30.219 1.00 93.06 285 PRO A O 1
ATOM 2191 N N . THR A 1 286 ? -14.473 8.448 31.576 1.00 92.88 286 THR A N 1
ATOM 2192 C CA . THR A 1 286 ? -13.416 7.593 31.002 1.00 92.88 286 THR A CA 1
ATOM 2193 C C . THR A 1 286 ? -13.761 7.161 29.577 1.00 92.88 286 THR A C 1
ATOM 2195 O O . THR A 1 286 ? -12.982 7.427 28.662 1.00 92.88 286 THR A O 1
ATOM 2198 N N . ALA A 1 287 ? -14.968 6.630 29.372 1.00 95.44 287 ALA A N 1
ATOM 2199 C CA . ALA A 1 287 ? -15.510 6.301 28.056 1.00 95.44 287 ALA A CA 1
ATOM 2200 C C . ALA A 1 287 ? -15.610 7.527 27.132 1.00 95.44 287 ALA A C 1
ATOM 2202 O O . ALA A 1 287 ? -15.282 7.453 25.947 1.00 95.44 287 ALA A O 1
ATOM 2203 N N . GLY A 1 288 ? -15.963 8.695 27.676 1.00 96.06 288 GLY A N 1
ATOM 2204 C CA . GLY A 1 288 ? -15.972 9.958 26.934 1.00 96.06 288 GLY A CA 1
ATOM 2205 C C . GLY A 1 288 ? -14.605 10.324 26.337 1.00 96.06 288 GLY A C 1
ATOM 2206 O O . GLY A 1 288 ? -14.540 10.811 25.205 1.00 96.06 288 GLY A O 1
ATOM 2207 N N . ARG A 1 289 ? -13.499 10.035 27.042 1.00 96.50 289 ARG A N 1
ATOM 2208 C CA . ARG A 1 289 ? -12.137 10.243 26.513 1.00 96.50 289 ARG A CA 1
ATOM 2209 C C . ARG A 1 289 ? -11.810 9.290 25.366 1.00 96.50 289 ARG A C 1
ATOM 2211 O O . ARG A 1 289 ? -11.223 9.731 24.379 1.00 96.50 289 ARG A O 1
ATOM 2218 N N . ALA A 1 290 ? -12.224 8.026 25.456 1.00 96.69 290 ALA A N 1
ATOM 2219 C CA . ALA A 1 290 ? -12.063 7.069 24.362 1.00 96.69 290 ALA A CA 1
ATOM 2220 C C . ALA A 1 290 ? -12.818 7.527 23.101 1.00 96.69 290 ALA A C 1
ATOM 2222 O O . ALA A 1 290 ? -12.237 7.573 22.014 1.00 96.69 290 ALA A O 1
ATOM 2223 N N . LEU A 1 291 ? -14.071 7.977 23.247 1.00 97.75 291 LEU A N 1
ATOM 2224 C CA . LEU A 1 291 ? -14.852 8.537 22.138 1.00 97.75 291 LEU A CA 1
ATOM 2225 C C . LEU A 1 291 ? -14.183 9.777 21.525 1.00 97.75 291 LEU A C 1
ATOM 2227 O O . LEU A 1 291 ? -14.144 9.918 20.303 1.00 97.75 291 LEU A O 1
ATOM 2231 N N . ALA A 1 292 ? -13.612 10.670 22.338 1.00 97.50 292 ALA A N 1
ATOM 2232 C CA . ALA A 1 292 ? -12.866 11.828 21.839 1.00 97.50 292 ALA A CA 1
ATOM 2233 C C . ALA A 1 292 ? -11.601 11.427 21.049 1.00 97.50 292 ALA A C 1
ATOM 2235 O O . ALA A 1 292 ? -11.310 12.021 20.002 1.00 97.50 292 ALA A O 1
ATOM 2236 N N . GLY A 1 293 ? -10.885 10.395 21.506 1.00 98.19 293 GLY A N 1
ATOM 2237 C CA . GLY A 1 293 ? -9.762 9.792 20.785 1.00 98.19 293 GLY A CA 1
ATOM 2238 C C . GLY A 1 293 ? -10.189 9.223 19.430 1.00 98.19 293 GLY A C 1
ATOM 2239 O O . GLY A 1 293 ? -9.617 9.586 18.401 1.00 98.19 293 GLY A O 1
ATOM 2240 N N . LEU A 1 294 ? -11.266 8.429 19.400 1.00 98.38 294 LEU A N 1
ATOM 2241 C CA . LEU A 1 294 ? -11.834 7.884 18.160 1.00 98.38 294 LEU A CA 1
ATOM 2242 C C . LEU A 1 294 ? -12.252 8.989 17.189 1.00 98.38 294 LEU A C 1
ATOM 2244 O O . LEU A 1 294 ? -12.007 8.874 15.990 1.00 98.38 294 LEU A O 1
ATOM 2248 N N . ARG A 1 295 ? -12.847 10.085 17.683 1.00 98.19 295 ARG A N 1
ATOM 2249 C CA . ARG A 1 295 ? -13.247 11.218 16.829 1.00 98.19 295 ARG A CA 1
ATOM 2250 C C . ARG A 1 295 ? -12.031 11.868 16.188 1.00 98.19 295 ARG A C 1
ATOM 2252 O O . ARG A 1 295 ? -12.087 12.233 15.017 1.00 98.19 295 ARG A O 1
ATOM 2259 N N . SER A 1 296 ? -10.940 11.994 16.935 1.00 98.44 296 SER A N 1
ATOM 2260 C CA . SER A 1 296 ? -9.692 12.562 16.426 1.00 98.44 296 SER A CA 1
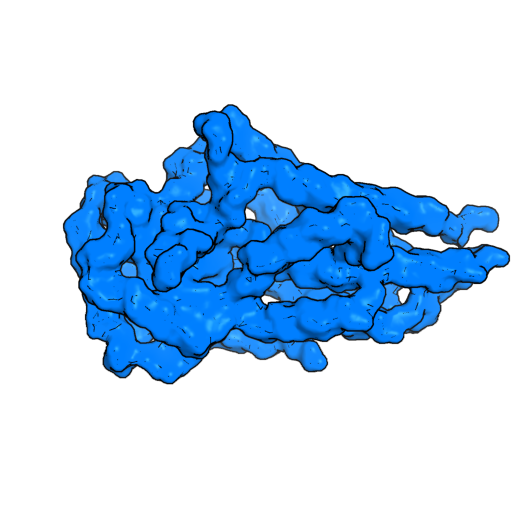ATOM 2261 C C . SER A 1 296 ? -9.087 11.685 15.334 1.00 98.44 296 SER A C 1
ATOM 2263 O O . SER A 1 296 ? -8.815 12.191 14.247 1.00 98.44 296 SER A O 1
ATOM 2265 N N . LEU A 1 297 ? -9.002 10.374 15.563 1.00 98.56 297 LEU A N 1
ATOM 2266 C CA . LEU A 1 297 ? -8.529 9.418 14.563 1.00 98.56 297 LEU A CA 1
ATOM 2267 C C . LEU A 1 297 ? -9.423 9.401 13.312 1.00 98.56 297 LEU A C 1
ATOM 2269 O O . LEU A 1 297 ? -8.928 9.489 12.190 1.00 98.56 297 LEU A O 1
ATOM 2273 N N . MET A 1 298 ? -10.748 9.369 13.485 1.00 98.38 298 MET A N 1
ATOM 2274 C CA . MET A 1 298 ? -11.699 9.374 12.367 1.00 98.38 298 MET A CA 1
ATOM 2275 C C . MET A 1 298 ? -11.623 10.642 11.514 1.00 98.38 298 MET A C 1
ATOM 2277 O O . MET A 1 298 ? -11.800 10.562 10.297 1.00 98.38 298 MET A O 1
ATOM 2281 N N . ARG A 1 299 ? -11.340 11.808 12.113 1.00 98.12 299 ARG A N 1
ATOM 2282 C CA . ARG A 1 299 ? -11.099 13.040 11.345 1.00 98.12 299 ARG A CA 1
ATOM 2283 C C . ARG A 1 299 ? -9.897 12.890 10.419 1.00 98.12 299 ARG A C 1
ATOM 2285 O O . ARG A 1 299 ? -9.997 13.272 9.255 1.00 98.12 299 ARG A O 1
ATOM 2292 N N . GLU A 1 300 ? -8.803 12.298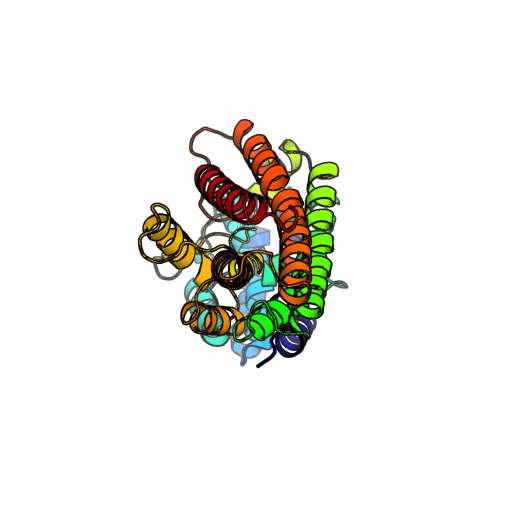 10.893 1.00 98.19 300 GLU A N 1
ATOM 2293 C CA . GLU A 1 300 ? -7.615 12.073 10.061 1.00 98.19 300 GLU A CA 1
ATOM 2294 C C . GLU A 1 300 ? -7.861 11.013 8.976 1.00 98.19 300 GLU A C 1
ATOM 2296 O O . GLU A 1 300 ? -7.451 11.202 7.828 1.00 98.19 300 GLU A O 1
ATOM 2301 N N . LEU A 1 301 ? -8.629 9.955 9.272 1.00 97.81 301 LEU A N 1
ATOM 2302 C CA . LEU A 1 301 ? -9.069 8.991 8.254 1.00 97.81 301 LEU A CA 1
ATOM 2303 C C . LEU A 1 301 ? -9.882 9.667 7.142 1.00 97.81 301 LEU A C 1
ATOM 2305 O O . LEU A 1 301 ? -9.628 9.413 5.967 1.00 97.81 301 LEU A O 1
ATOM 2309 N N . LEU A 1 302 ? -10.830 10.547 7.480 1.00 98.06 302 LEU A N 1
ATOM 2310 C CA . LEU A 1 302 ? -11.616 11.299 6.491 1.00 98.06 302 LEU A CA 1
ATOM 2311 C C . LEU A 1 302 ? -10.756 12.302 5.709 1.00 98.06 302 LEU A C 1
ATOM 2313 O O . LEU A 1 302 ? -10.921 12.437 4.493 1.00 98.06 302 LEU A O 1
ATOM 2317 N N . ARG A 1 303 ? -9.807 12.963 6.388 1.00 97.38 303 ARG A N 1
ATOM 2318 C CA . ARG A 1 303 ? -8.833 13.887 5.786 1.00 97.38 303 ARG A CA 1
ATOM 2319 C C . ARG A 1 303 ? -7.920 13.196 4.772 1.00 97.38 303 ARG A C 1
ATOM 2321 O O . ARG A 1 303 ? -7.433 13.852 3.855 1.00 97.38 303 ARG A O 1
ATOM 2328 N N . PHE A 1 304 ? -7.722 11.887 4.896 1.00 97.12 304 PHE A N 1
ATOM 2329 C CA . PHE A 1 304 ? -7.107 11.057 3.865 1.00 97.12 304 PHE A CA 1
ATOM 2330 C C . PHE A 1 304 ? -8.125 10.590 2.806 1.00 97.12 304 PHE A C 1
ATOM 2332 O O . PHE A 1 304 ? -7.947 10.844 1.613 1.00 97.12 304 PHE A O 1
ATOM 2339 N N . ARG A 1 305 ? -9.201 9.913 3.229 1.00 97.31 305 ARG A N 1
ATOM 2340 C CA . ARG A 1 305 ? -10.090 9.131 2.354 1.00 97.31 305 ARG A CA 1
ATOM 2341 C C . ARG A 1 305 ? -10.760 9.984 1.283 1.00 97.31 305 ARG A C 1
ATOM 2343 O O . ARG A 1 305 ? -10.756 9.608 0.113 1.00 97.31 305 ARG A O 1
ATOM 2350 N N . LEU A 1 306 ? -11.314 11.134 1.671 1.00 97.38 306 LEU A N 1
ATOM 2351 C CA . LEU A 1 306 ? -12.089 11.966 0.750 1.00 97.38 306 LEU A CA 1
ATOM 2352 C C . LEU A 1 306 ? -11.183 12.675 -0.271 1.00 97.38 306 LEU A C 1
ATOM 2354 O O . LEU A 1 306 ? -11.472 12.599 -1.468 1.00 97.38 306 LEU A O 1
ATOM 2358 N N . PRO A 1 307 ? -10.046 13.293 0.119 1.00 96.81 307 PRO A N 1
ATOM 2359 C CA . PRO A 1 307 ? -9.106 13.821 -0.865 1.00 96.81 307 PRO A CA 1
ATOM 2360 C C . PRO A 1 307 ? -8.485 12.748 -1.763 1.00 96.81 307 PRO A C 1
ATOM 2362 O O . PRO A 1 307 ? -8.229 13.047 -2.928 1.00 96.81 307 PRO A O 1
ATOM 2365 N N . HIS A 1 308 ? -8.266 11.527 -1.259 1.00 96.19 308 HIS A N 1
ATOM 2366 C CA . HIS A 1 308 ? -7.760 10.410 -2.062 1.00 96.19 308 HIS A CA 1
ATOM 2367 C C . HIS A 1 308 ? -8.762 10.008 -3.144 1.00 96.19 308 HIS A C 1
ATOM 2369 O O . HIS A 1 308 ? -8.391 9.910 -4.311 1.00 96.19 308 HIS A O 1
ATOM 2375 N N . LEU A 1 309 ? -10.038 9.854 -2.779 1.00 96.25 309 LEU A N 1
ATOM 2376 C CA . LEU A 1 309 ? -11.117 9.581 -3.726 1.00 96.25 309 LEU A CA 1
ATOM 2377 C C . LEU A 1 309 ? -11.190 10.657 -4.819 1.00 96.25 309 LEU A C 1
ATOM 2379 O O . LEU A 1 309 ? -11.244 10.336 -6.003 1.00 96.25 309 LEU A O 1
ATOM 2383 N N . GLN A 1 310 ? -11.129 11.936 -4.437 1.00 96.00 310 GLN A N 1
ATOM 2384 C CA . GLN A 1 310 ? -11.113 13.045 -5.397 1.00 96.00 310 GLN A CA 1
ATOM 2385 C C . GLN A 1 310 ? -9.899 12.994 -6.330 1.00 96.00 310 GLN A C 1
ATOM 2387 O O . GLN A 1 310 ? -10.041 13.206 -7.531 1.00 96.00 310 GLN A O 1
ATOM 2392 N N . LEU A 1 311 ? -8.708 12.715 -5.790 1.00 94.94 311 LEU A N 1
ATOM 2393 C CA . LEU A 1 311 ? -7.482 12.585 -6.576 1.00 94.94 311 LEU A CA 1
ATOM 2394 C C . LEU A 1 311 ? -7.573 11.410 -7.559 1.00 94.94 311 LEU A C 1
ATOM 2396 O O . LEU A 1 311 ? -7.181 11.544 -8.716 1.00 94.94 311 LEU A O 1
ATOM 2400 N N . ALA A 1 312 ? -8.108 10.270 -7.125 1.00 94.44 312 ALA A N 1
ATOM 2401 C CA . ALA A 1 312 ? -8.311 9.109 -7.982 1.00 94.44 312 ALA A CA 1
ATOM 2402 C C . ALA A 1 312 ? -9.323 9.406 -9.100 1.00 94.44 312 ALA A C 1
ATOM 2404 O O . ALA A 1 312 ? -9.024 9.146 -10.262 1.00 94.44 312 ALA A O 1
ATOM 2405 N N . LYS A 1 313 ? -10.462 10.034 -8.777 1.00 95.38 313 LYS A N 1
ATOM 2406 C CA . LYS A 1 313 ? -11.462 10.474 -9.766 1.00 95.38 313 LYS A CA 1
ATOM 2407 C C . LYS A 1 313 ? -10.870 11.456 -10.777 1.00 95.38 313 LYS A C 1
ATOM 2409 O O . LYS A 1 313 ? -11.024 11.257 -11.975 1.00 95.38 313 LY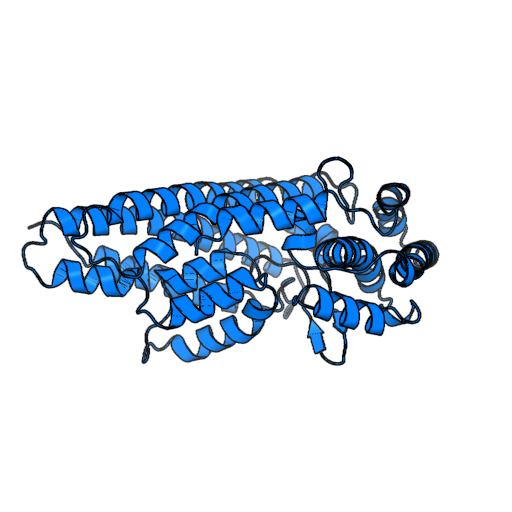S A O 1
ATOM 2414 N N . ALA A 1 314 ? -10.105 12.450 -10.324 1.00 95.44 314 ALA A N 1
ATOM 2415 C CA . ALA A 1 314 ? -9.432 13.395 -11.217 1.00 95.44 314 ALA A CA 1
ATOM 2416 C C . ALA A 1 314 ? -8.445 12.708 -12.179 1.00 95.44 314 ALA A C 1
ATOM 2418 O O . ALA A 1 314 ? -8.371 13.077 -13.347 1.00 95.44 314 ALA A O 1
ATOM 2419 N N . ASN A 1 315 ? -7.715 11.693 -11.705 1.00 94.50 315 ASN A N 1
ATOM 2420 C CA . ASN A 1 315 ? -6.834 10.884 -12.546 1.00 94.50 315 ASN A CA 1
ATOM 2421 C C . ASN A 1 315 ? -7.599 10.028 -13.559 1.00 94.50 315 ASN A C 1
ATOM 2423 O O . ASN A 1 315 ? -7.164 9.921 -14.700 1.00 94.50 315 ASN A O 1
ATOM 2427 N N . MET A 1 316 ? -8.708 9.405 -13.158 1.00 93.44 316 MET A N 1
ATOM 2428 C CA . MET A 1 316 ? -9.495 8.558 -14.057 1.00 93.44 316 MET A CA 1
ATOM 2429 C C . MET A 1 316 ? -10.243 9.362 -15.119 1.00 93.44 316 MET A C 1
ATOM 2431 O O . MET A 1 316 ? -10.311 8.917 -16.255 1.00 93.44 316 MET A O 1
ATOM 2435 N N . ASN A 1 317 ? -10.710 10.570 -14.794 1.00 95.06 317 ASN A N 1
ATOM 2436 C CA . ASN A 1 317 ? -11.451 11.432 -15.723 1.00 95.06 317 ASN A CA 1
ATOM 2437 C C . ASN A 1 317 ? -10.660 11.852 -16.973 1.00 95.06 317 ASN A C 1
ATOM 2439 O O . ASN A 1 317 ? -11.254 12.329 -17.933 1.00 95.06 317 ASN A O 1
ATOM 2443 N N . ILE A 1 318 ? -9.330 11.737 -16.953 1.00 95.62 318 ILE A N 1
ATOM 2444 C CA . ILE A 1 318 ? -8.475 12.058 -18.105 1.00 95.62 318 ILE A CA 1
ATOM 2445 C C . ILE A 1 318 ? -7.962 10.806 -18.831 1.00 95.62 318 ILE A C 1
ATOM 2447 O O . ILE A 1 318 ? -7.117 10.913 -19.719 1.00 95.62 318 ILE A O 1
ATOM 2451 N N . ARG A 1 319 ? -8.413 9.617 -18.421 1.00 93.44 319 ARG A N 1
ATOM 2452 C CA . ARG A 1 319 ? -8.041 8.328 -19.011 1.00 93.44 319 ARG A CA 1
ATOM 2453 C C . ARG A 1 319 ? -9.205 7.781 -19.840 1.00 93.44 319 ARG A C 1
ATOM 2455 O O . ARG A 1 319 ? -10.338 8.202 -19.629 1.00 93.44 319 ARG A O 1
ATOM 2462 N N . PRO A 1 320 ? -8.951 6.828 -20.753 1.00 91.88 320 PRO A N 1
ATOM 2463 C CA . PRO A 1 320 ? -10.023 6.121 -21.445 1.00 91.88 320 PRO A CA 1
ATOM 2464 C C . PRO A 1 320 ? -10.990 5.433 -20.470 1.00 91.88 320 PRO A C 1
ATOM 2466 O O . PRO A 1 320 ? -10.560 4.922 -19.430 1.00 91.88 320 PRO A O 1
ATOM 2469 N N . ASP A 1 321 ? -12.269 5.366 -20.834 1.00 87.50 321 ASP A N 1
ATOM 2470 C CA . ASP A 1 321 ? -13.293 4.672 -20.049 1.00 87.50 321 ASP A CA 1
ATOM 2471 C C . ASP A 1 321 ? -12.908 3.208 -19.782 1.00 87.50 321 ASP A C 1
ATOM 2473 O O . ASP A 1 321 ? -12.320 2.529 -20.626 1.00 87.50 321 ASP A O 1
ATOM 2477 N N . GLY A 1 322 ? -13.212 2.721 -18.576 1.00 83.19 322 GLY A N 1
ATOM 2478 C CA . GLY A 1 322 ? -12.838 1.371 -18.131 1.00 83.19 322 GLY A CA 1
ATOM 2479 C C . GLY A 1 322 ? -11.378 1.218 -17.683 1.00 83.19 322 GLY A C 1
ATOM 2480 O O . GLY A 1 322 ? -10.969 0.120 -17.307 1.00 83.19 322 GLY A O 1
ATOM 2481 N N . SER A 1 323 ? -10.584 2.296 -17.677 1.00 88.00 323 SER A N 1
ATOM 2482 C CA . SER A 1 323 ? -9.214 2.266 -17.150 1.00 88.00 323 SER A CA 1
ATOM 2483 C C . SER A 1 323 ? -9.164 1.864 -15.673 1.00 88.00 323 SER A C 1
ATOM 2485 O O . SER A 1 323 ? -9.900 2.386 -14.837 1.00 88.00 323 SER A O 1
ATOM 2487 N N . LEU A 1 324 ? -8.205 1.001 -15.331 1.00 90.00 324 LEU A N 1
ATOM 2488 C CA . LEU A 1 324 ? -7.952 0.567 -13.956 1.00 90.00 324 LEU A CA 1
ATOM 2489 C C . LEU A 1 324 ? -6.783 1.329 -13.313 1.00 90.00 324 LEU A C 1
ATOM 2491 O O . LEU A 1 324 ? -5.790 1.706 -13.954 1.00 90.00 324 LEU A O 1
ATOM 2495 N N . GLY A 1 325 ? -6.867 1.523 -11.998 1.00 87.88 325 GLY A N 1
ATOM 2496 C CA . GLY A 1 325 ? -5.756 1.994 -11.178 1.00 87.88 325 GLY A CA 1
ATOM 2497 C C . GLY A 1 325 ? -4.636 0.955 -11.107 1.00 87.88 325 GLY A C 1
ATOM 2498 O O . GLY A 1 325 ? -4.811 -0.188 -11.523 1.00 87.88 325 GLY A O 1
ATOM 2499 N N . SER A 1 326 ? -3.479 1.331 -10.556 1.00 85.62 326 SER A N 1
ATOM 2500 C CA . SER A 1 326 ? -2.341 0.407 -10.412 1.00 85.62 326 SER A CA 1
ATOM 2501 C C . SER A 1 326 ? -2.683 -0.840 -9.592 1.00 85.62 326 SER A C 1
ATOM 2503 O O . SER A 1 326 ? -2.137 -1.899 -9.862 1.00 85.62 326 SER A O 1
ATOM 2505 N N . GLY A 1 327 ? -3.617 -0.714 -8.639 1.00 84.50 327 GLY A N 1
ATOM 2506 C CA . GLY A 1 327 ? -4.124 -1.812 -7.812 1.00 84.50 327 GLY A CA 1
ATOM 2507 C C . GLY A 1 327 ? -5.283 -2.612 -8.418 1.00 84.50 327 GLY A C 1
ATOM 2508 O O . GLY A 1 327 ? -5.862 -3.413 -7.703 1.00 84.50 327 GLY A O 1
ATOM 2509 N N . GLY A 1 328 ? -5.657 -2.380 -9.683 1.00 86.00 328 GLY A N 1
ATOM 2510 C CA . GLY A 1 328 ? -6.668 -3.194 -10.374 1.00 86.00 328 GLY A CA 1
ATOM 2511 C C . GLY A 1 328 ? -8.123 -2.747 -10.234 1.00 86.00 328 GLY A C 1
ATOM 2512 O O . GLY A 1 328 ? -9.012 -3.454 -10.690 1.00 86.00 328 GLY A O 1
ATOM 2513 N N . TYR A 1 329 ? -8.381 -1.572 -9.656 1.00 87.69 329 TYR A N 1
ATOM 2514 C CA . TYR A 1 329 ? -9.740 -1.078 -9.407 1.00 87.69 329 TYR A CA 1
ATOM 2515 C C . TYR A 1 329 ? -10.122 0.126 -10.265 1.00 87.69 329 TYR A C 1
ATOM 2517 O O . TYR A 1 329 ? -9.274 0.964 -10.598 1.00 87.69 329 TYR A O 1
ATOM 2525 N N . THR A 1 330 ? -11.422 0.253 -10.530 1.00 89.12 330 THR A N 1
ATOM 2526 C CA . THR A 1 330 ? -12.070 1.535 -10.835 1.00 89.12 330 THR A CA 1
ATOM 2527 C C . THR A 1 330 ? -12.151 2.389 -9.559 1.00 89.12 330 THR A C 1
ATOM 2529 O O . THR A 1 330 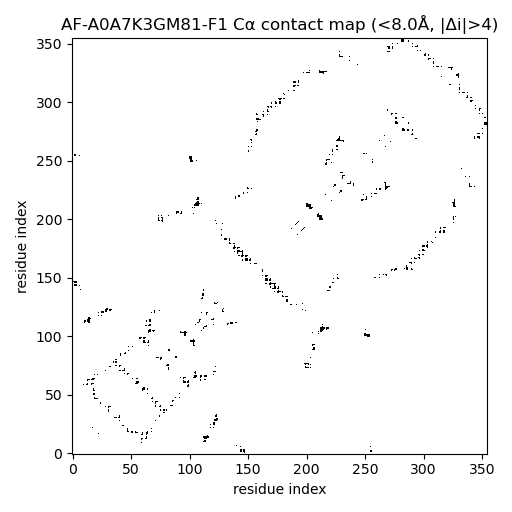? -11.682 2.003 -8.484 1.00 89.12 330 THR A O 1
ATOM 2532 N N . THR A 1 331 ? -12.741 3.582 -9.641 1.00 89.62 331 THR A N 1
ATOM 2533 C CA . THR A 1 331 ? -12.978 4.403 -8.443 1.00 89.62 331 THR A CA 1
ATOM 2534 C C . THR A 1 331 ? -14.064 3.849 -7.522 1.00 89.62 331 THR A C 1
ATOM 2536 O O . THR A 1 331 ? -14.144 4.306 -6.386 1.00 89.62 331 THR A O 1
ATOM 2539 N N . ASP A 1 332 ? -14.835 2.849 -7.954 1.00 91.94 332 ASP A N 1
ATOM 2540 C CA . ASP A 1 332 ? -15.975 2.315 -7.195 1.00 91.94 332 ASP A CA 1
ATOM 2541 C C . ASP A 1 332 ? -15.529 1.707 -5.861 1.00 91.94 332 ASP A C 1
ATOM 2543 O O . ASP A 1 332 ? -16.149 1.933 -4.824 1.00 91.94 332 ASP A O 1
ATOM 2547 N N . SER A 1 333 ? -14.371 1.038 -5.832 1.00 92.12 333 SER A N 1
ATOM 2548 C CA . SER A 1 333 ? -13.802 0.532 -4.578 1.00 92.12 333 SER A CA 1
ATOM 2549 C C . SER A 1 333 ? -13.482 1.646 -3.580 1.00 92.12 333 SER A C 1
ATOM 2551 O O . SER A 1 333 ? -13.580 1.458 -2.369 1.00 92.12 333 SER A O 1
ATOM 2553 N N . LEU A 1 334 ? -13.101 2.828 -4.070 1.00 94.00 334 LEU A N 1
ATOM 2554 C CA . LEU A 1 334 ? -12.851 3.984 -3.212 1.00 94.00 334 LEU A CA 1
ATOM 2555 C C . LEU A 1 334 ? -14.151 4.626 -2.731 1.00 94.00 334 LEU A C 1
ATOM 2557 O O . LEU A 1 334 ? -14.169 5.140 -1.613 1.00 94.00 334 LEU A O 1
ATOM 2561 N N . ASP A 1 335 ? -15.213 4.577 -3.537 1.00 96.00 335 ASP A N 1
ATOM 2562 C CA . ASP A 1 335 ? -16.549 5.005 -3.126 1.00 96.00 335 ASP A CA 1
ATOM 2563 C C . ASP A 1 335 ? -17.070 4.110 -1.989 1.00 96.00 335 ASP A C 1
ATOM 2565 O O . ASP A 1 335 ? -17.393 4.632 -0.923 1.00 96.00 335 ASP A O 1
ATOM 2569 N N . HIS A 1 336 ? -16.989 2.781 -2.116 1.00 96.25 336 HIS A N 1
ATOM 2570 C CA . HIS A 1 336 ? -17.356 1.855 -1.034 1.00 96.25 336 HIS A CA 1
ATOM 2571 C C . HIS A 1 336 ? -16.558 2.087 0.262 1.00 96.25 336 HIS A C 1
ATOM 2573 O O . HIS A 1 336 ? -17.125 2.126 1.358 1.00 96.25 336 HIS A O 1
ATOM 2579 N N . LEU A 1 337 ? -15.239 2.306 0.172 1.00 96.69 337 LEU A N 1
ATOM 2580 C CA . LEU A 1 337 ? -14.425 2.627 1.353 1.00 96.69 337 LEU A CA 1
ATOM 2581 C C . LEU A 1 337 ? -14.792 3.988 1.962 1.00 96.69 337 LEU A C 1
ATOM 2583 O O . LEU A 1 337 ? -14.745 4.149 3.187 1.00 96.69 337 LEU A O 1
ATOM 2587 N N . ALA A 1 338 ? -15.133 4.980 1.136 1.00 97.44 338 ALA A N 1
ATOM 2588 C CA . ALA A 1 338 ? -15.571 6.290 1.606 1.00 97.44 338 ALA A CA 1
ATOM 2589 C C . ALA A 1 338 ? -16.923 6.196 2.322 1.00 97.44 338 ALA A C 1
ATOM 2591 O O . ALA A 1 338 ? -17.064 6.743 3.416 1.00 97.44 338 ALA A O 1
ATOM 2592 N N . GLU A 1 339 ? -17.875 5.453 1.762 1.00 97.62 339 GLU A N 1
ATOM 2593 C CA . GLU A 1 339 ? -19.179 5.181 2.366 1.00 97.62 339 GLU A CA 1
ATOM 2594 C C . GLU A 1 339 ? -19.044 4.474 3.715 1.00 97.62 339 GLU A C 1
ATOM 2596 O O . GLU A 1 339 ? -19.627 4.935 4.700 1.00 97.62 339 GLU A O 1
ATOM 2601 N N . LEU A 1 340 ? -18.214 3.427 3.797 1.00 97.62 340 LEU A N 1
ATOM 2602 C CA . LEU A 1 340 ? -17.912 2.739 5.054 1.00 97.62 340 LEU A CA 1
ATOM 2603 C C . LEU A 1 340 ? -17.319 3.706 6.090 1.00 97.62 340 LEU A C 1
ATOM 2605 O O . LEU A 1 340 ? -17.788 3.774 7.228 1.00 97.62 340 LEU A O 1
ATOM 2609 N N . THR A 1 341 ? -16.322 4.504 5.692 1.00 98.00 341 THR A N 1
ATOM 2610 C CA . THR A 1 341 ? -15.680 5.485 6.584 1.00 98.00 341 THR A CA 1
ATOM 2611 C C . THR A 1 341 ? -16.697 6.517 7.096 1.00 98.00 341 THR A C 1
ATOM 2613 O O . THR A 1 341 ? -16.725 6.831 8.288 1.00 98.00 341 THR A O 1
ATOM 2616 N N . LEU A 1 342 ? -17.573 7.022 6.221 1.00 98.00 342 LEU A N 1
ATOM 2617 C CA . LEU A 1 342 ? -18.631 7.975 6.570 1.00 98.00 342 LEU A CA 1
ATOM 2618 C C . LEU A 1 342 ? -19.713 7.346 7.457 1.00 98.00 342 LEU A C 1
ATOM 2620 O O . LEU A 1 342 ? -20.210 7.999 8.373 1.00 98.00 342 LEU A O 1
ATOM 2624 N N . ALA A 1 343 ? -20.083 6.086 7.225 1.00 97.00 343 ALA A N 1
ATOM 2625 C CA . ALA A 1 343 ? -21.015 5.352 8.076 1.00 97.00 343 ALA A CA 1
ATOM 2626 C C . ALA A 1 343 ? -20.465 5.204 9.502 1.00 97.00 343 ALA A C 1
ATOM 2628 O O . ALA A 1 343 ? -21.159 5.542 10.462 1.00 97.00 343 ALA A O 1
ATOM 2629 N N . ARG A 1 344 ? -19.191 4.816 9.655 1.00 97.19 344 ARG A N 1
ATOM 2630 C CA . ARG A 1 344 ? -18.539 4.747 10.974 1.00 97.19 344 ARG A CA 1
ATOM 2631 C C . ARG A 1 344 ? -18.393 6.113 11.635 1.00 97.19 344 ARG A C 1
ATOM 2633 O O . ARG A 1 344 ? -18.589 6.234 12.841 1.00 97.19 344 ARG A O 1
ATOM 2640 N N . HIS A 1 345 ? -18.123 7.158 10.858 1.00 97.31 345 HIS A N 1
ATOM 2641 C CA . HIS A 1 345 ? -18.117 8.518 11.387 1.00 97.31 345 HIS A CA 1
ATOM 2642 C C . HIS A 1 345 ? -19.500 8.940 11.913 1.00 97.31 345 HIS A C 1
ATOM 2644 O O . HIS A 1 345 ? -19.582 9.526 12.989 1.00 97.31 345 HIS A O 1
ATOM 2650 N N . ARG A 1 346 ? -20.588 8.609 11.203 1.00 96.50 346 ARG A N 1
ATOM 2651 C CA . ARG A 1 346 ? -21.967 8.882 11.650 1.00 96.50 346 ARG A CA 1
ATOM 2652 C C . ARG A 1 346 ? -22.322 8.125 12.929 1.00 96.50 346 ARG A C 1
ATOM 2654 O O . ARG A 1 346 ? -22.859 8.745 13.841 1.00 96.50 346 ARG A O 1
ATOM 2661 N N . LEU A 1 347 ? -21.966 6.840 13.017 1.00 95.62 347 LEU A N 1
ATOM 2662 C CA . LEU A 1 347 ? -22.132 6.035 14.234 1.00 95.62 347 LEU A CA 1
ATOM 2663 C C . LEU A 1 347 ? -21.473 6.717 15.443 1.00 95.62 347 LEU A C 1
ATOM 2665 O O . LEU A 1 347 ? -22.110 6.933 16.470 1.00 95.62 347 LEU A O 1
ATOM 2669 N N . LEU A 1 348 ? -20.216 7.137 15.290 1.00 96.44 348 LEU A N 1
ATOM 2670 C CA . LEU A 1 348 ? -19.463 7.806 16.349 1.00 96.44 348 LEU A CA 1
ATOM 2671 C C . LEU A 1 348 ? -20.011 9.199 16.709 1.00 96.44 348 LEU A C 1
ATOM 2673 O O . LEU A 1 348 ? -19.968 9.603 17.871 1.00 96.44 348 LEU A O 1
ATOM 2677 N N . SER A 1 349 ? -20.510 9.951 15.728 1.00 92.31 349 SER A N 1
ATOM 2678 C CA . SER A 1 349 ? -21.121 11.268 15.955 1.00 92.31 349 SER A CA 1
ATOM 2679 C C . SER A 1 349 ? -22.469 11.175 16.677 1.00 92.31 349 SER A C 1
ATOM 2681 O O . SER A 1 349 ? -22.815 12.091 17.417 1.00 92.31 349 SER A O 1
ATOM 2683 N N . GLY A 1 350 ? -23.202 10.068 16.510 1.00 88.94 350 GLY A N 1
ATOM 2684 C CA . GLY A 1 350 ? -24.436 9.786 17.252 1.00 88.94 350 GLY A CA 1
ATOM 2685 C C . GLY A 1 350 ? -24.213 9.436 18.728 1.00 88.94 350 GLY A C 1
ATOM 2686 O O . GLY A 1 350 ? -25.122 9.600 19.536 1.00 88.94 350 GLY A O 1
ATOM 2687 N N . ALA A 1 351 ? -23.004 9.009 19.105 1.00 82.88 351 ALA A N 1
ATOM 2688 C CA . ALA A 1 351 ? -22.624 8.758 20.492 1.00 82.88 351 ALA A CA 1
ATOM 2689 C C . ALA A 1 351 ? -22.343 10.088 21.217 1.00 82.88 351 ALA A C 1
ATOM 2691 O O . ALA A 1 351 ? -21.194 10.518 21.343 1.00 82.88 351 ALA A O 1
ATOM 2692 N N . THR A 1 352 ? -23.391 10.797 21.639 1.00 71.00 352 THR A N 1
ATOM 2693 C CA . THR A 1 352 ? -23.280 12.093 22.327 1.00 71.00 352 THR A CA 1
ATOM 2694 C C . THR A 1 352 ? -22.757 11.932 23.754 1.00 71.00 352 THR A C 1
ATOM 2696 O O . THR A 1 352 ? -23.256 11.111 24.519 1.00 71.00 352 THR A O 1
ATOM 2699 N N . THR A 1 353 ? -21.771 12.750 24.130 1.00 61.62 353 THR A N 1
ATOM 2700 C CA . THR A 1 353 ? -21.206 12.811 25.492 1.00 61.62 353 THR A CA 1
ATOM 2701 C C . THR A 1 353 ? -21.926 13.808 26.408 1.00 61.62 353 THR A C 1
ATOM 2703 O O . THR A 1 353 ? -21.575 13.892 27.579 1.00 61.62 353 THR A O 1
ATOM 2706 N N . GLU A 1 354 ? -22.912 14.552 25.897 1.00 49.88 354 GLU A N 1
ATOM 2707 C CA . GLU A 1 354 ? -23.615 15.616 26.623 1.00 49.88 354 GLU A CA 1
ATOM 2708 C C . GLU A 1 354 ? -25.137 15.407 26.604 1.00 49.88 354 GLU A C 1
ATOM 2710 O O . GLU A 1 354 ? -25.749 15.253 25.544 1.00 49.88 354 GLU A O 1
ATOM 2715 N N . LYS A 1 355 ? -25.724 15.444 27.804 1.00 40.84 355 LYS A N 1
ATOM 2716 C CA . LYS A 1 355 ? -26.950 16.182 28.101 1.00 40.84 355 LYS A CA 1
ATOM 2717 C C . LYS A 1 355 ? -26.640 17.140 29.238 1.00 40.84 355 LYS A C 1
ATOM 2719 O O . LYS A 1 355 ? -25.948 16.682 30.177 1.00 40.84 355 LYS A O 1
#

Radius of gyration: 21.24 Å; Cα contacts (8 Å, |Δi|>4): 523; chains: 1; bounding box: 53×38×58 Å

Mean predicted aligned error: 3.34 Å

Secondary structure (DSSP, 8-state):
---HHHHHHHHHHHHT--TT--TTTGGGHHHHHHHT-HHHHHHHHHHHHHHHHHH--SHHHHHHHHHHHHHHHHHHHHTT--GGGSTTHHHHHHHHHHHHTS-SS--HIIIIITS-SSS---SS--HHHHHHHHHHHHHHHHHHHHHHHHHHHTT--TT-TTHHHHHHHHHHHHHHHHHHHHHHHHHS-HHIIIIIIGGG---EEETTEEE--S-GGGSTHHHHHHHHTPPPTT-TTHHHHHHHHHHHGGGS-HHHHHHHHHHTTS--HHHHHHHHHHTSSSPPHHHHHHHHHHHHHHHHHHHHHHHHHHHHHHHHTTS-TTPPPTTS--THHHHHHHHHHHHHHHHHHHS----

pLDDT: mean 95.67, std 5.53, range [40.84, 98.81]

Foldseek 3Di:
DADLVVVLVLLVLLLPDDQQVLLVPLVCQQVCLVVVVLVVLLVSLLSSVVRCVPRPDALSNLLNSLLRNQLSQLSCVLSVHASVSRPCLLVSLVVSCVRQVAHSHDALSSQASNAHPVRGRFNHPDPLSVLLSDLSNQLQSLQRLLLRLLLVCQVPALLDQCLLVSLVSVLRSLLSNLVSLVSSLVPAALCCCQPPPQSSFDFHQHPNDTHFGYDPLQGPVLLVCLQAQADDPPPPCNVVNVVSCVLRLSRDGPVSNVSSVVSNVGDHDLLRLLCRQLVDVLRDPSSVSNLVSSLSSLVSVLSRLVVVLVSLVSNVVVDDPPDAGSSGDRSVVSVSVNVSSVVSNVSSVVSDNDD